Protein AF-A0A644Z0F0-F1 (afdb_monomer_lite)

Sequence (189 aa):
MEFGTVITDDMLATSQIGSYSLPDDVIKDKSEIVGLVAGDTVYAGEYLWRSRFISEDAYAENEKRTGYGLSDGTYLLTIGLPSESSGIAGILRAGDAVDVYGYTDDSGSTVVSKVLTGVTVYEVLNKKLVSLDDLDAEKKTNPDTDPSDYDFAPAYVVFTVNEQQAKVLIGLEKDKSLHLTLRETEAQP

Secondary structure (DSSP, 8-state):
--TTPBP-GGG-------STT--TTB---GGGTTT-EESS---TTPPPBGGGEE-HHHHHHHHHHTTT-PPTTEEEEEEEPPGGGHHHHTT--TT-EEEEEEEEEETTEEEEEEEEEEEEEEEEEETTS-BHHHHHHHHHH-TTS-GGGS---EEEEEEEEEHHHHHHHHHHHHHT-EEEEEE--PPP-

InterPro domains:
  IPR031571 Flp pilus assembly protein RcpC/CpaB domain [PF16976] (83-183)

pLDDT: mean 83.09, std 11.84, range [30.27, 94.19]

Structure (mmCIF, N/CA/C/O backbone):
data_AF-A0A644Z0F0-F1
#
_entry.id   AF-A0A644Z0F0-F1
#
loop_
_atom_site.group_PDB
_atom_site.id
_atom_site.type_symbol
_atom_site.label_atom_id
_atom_site.label_alt_id
_atom_site.label_comp_id
_atom_site.label_asym_id
_atom_site.label_entity_id
_atom_site.label_seq_id
_atom_site.pdbx_PDB_ins_code
_atom_site.Cartn_x
_atom_site.Cartn_y
_atom_site.Cartn_z
_atom_site.occupancy
_atom_site.B_iso_or_equiv
_atom_site.auth_seq_id
_atom_site.auth_comp_id
_atom_site.auth_asym_id
_atom_site.auth_atom_id
_atom_site.pdbx_PDB_model_num
ATOM 1 N N . MET A 1 1 ? -11.123 -7.388 24.495 1.00 84.88 1 MET A N 1
ATOM 2 C CA . MET A 1 1 ? -11.988 -7.043 23.349 1.00 84.88 1 MET A CA 1
ATOM 3 C C . MET A 1 1 ? -11.101 -6.337 22.349 1.00 84.88 1 MET A C 1
ATOM 5 O O . MET A 1 1 ? -10.453 -5.376 22.741 1.00 84.88 1 MET A O 1
ATOM 9 N N . GLU A 1 2 ? -10.984 -6.844 21.130 1.00 83.31 2 GLU A N 1
ATOM 10 C CA . GLU A 1 2 ? -10.155 -6.210 20.096 1.00 83.31 2 GLU A CA 1
ATOM 11 C C . GLU A 1 2 ? -10.946 -5.118 19.369 1.00 83.31 2 GLU A C 1
ATOM 13 O O . GLU A 1 2 ? -12.181 -5.104 19.421 1.00 83.31 2 GLU A O 1
ATOM 18 N N . PHE A 1 3 ? -10.244 -4.207 18.694 1.00 81.56 3 PHE A N 1
ATOM 19 C CA . PHE A 1 3 ? -10.873 -3.239 17.795 1.00 81.56 3 PHE A CA 1
ATOM 20 C C . PHE A 1 3 ? -11.834 -3.939 16.816 1.00 81.56 3 PHE A C 1
ATOM 22 O O . PHE A 1 3 ? -11.509 -4.990 16.270 1.00 81.56 3 PHE A O 1
ATOM 29 N N . GLY A 1 4 ? -13.022 -3.371 16.607 1.00 79.94 4 GLY A N 1
ATOM 30 C CA . GLY A 1 4 ? -14.050 -3.934 15.727 1.00 79.94 4 GLY A CA 1
ATOM 31 C C . GLY A 1 4 ? -14.907 -5.046 16.336 1.00 79.94 4 GLY A C 1
ATOM 32 O O . GLY A 1 4 ? -15.840 -5.523 15.698 1.00 79.94 4 GLY A O 1
ATOM 33 N N . THR A 1 5 ? -14.650 -5.448 17.584 1.00 89.06 5 THR A N 1
ATOM 34 C CA . THR A 1 5 ? -15.470 -6.464 18.260 1.00 89.06 5 THR A CA 1
ATOM 35 C C . THR A 1 5 ? -16.851 -5.903 18.613 1.00 89.06 5 THR A C 1
ATOM 37 O O . THR A 1 5 ? -16.943 -4.879 19.292 1.00 89.06 5 THR A O 1
ATOM 40 N N . VAL A 1 6 ? -17.920 -6.606 18.221 1.00 92.62 6 VAL A N 1
ATOM 41 C CA . VAL A 1 6 ? -19.286 -6.353 18.712 1.00 92.62 6 VAL A CA 1
ATOM 42 C C . VAL A 1 6 ? -19.391 -6.814 20.164 1.00 92.62 6 VAL A C 1
ATOM 44 O O . VAL A 1 6 ? -19.079 -7.959 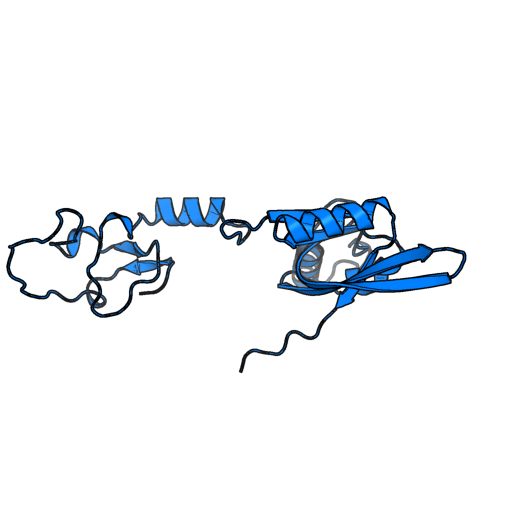20.491 1.00 92.62 6 VAL A O 1
ATOM 47 N N . ILE A 1 7 ? -19.836 -5.919 21.038 1.00 93.12 7 ILE A N 1
ATOM 48 C CA . ILE A 1 7 ? -19.874 -6.146 22.481 1.00 93.12 7 ILE A CA 1
ATOM 49 C C . ILE A 1 7 ? -21.121 -6.940 22.844 1.00 93.12 7 ILE A C 1
ATOM 51 O O . ILE A 1 7 ? -22.252 -6.498 22.627 1.00 93.12 7 ILE A O 1
ATOM 55 N N . THR A 1 8 ? -20.910 -8.089 23.476 1.00 92.94 8 THR A N 1
ATOM 56 C CA . THR A 1 8 ? -21.971 -8.925 24.038 1.00 92.94 8 THR A CA 1
ATOM 57 C C . THR A 1 8 ? -21.933 -8.893 25.567 1.00 92.94 8 THR A C 1
ATOM 59 O O . THR A 1 8 ? -20.911 -8.577 26.179 1.00 92.94 8 THR A O 1
ATOM 62 N N . ASP A 1 9 ? -23.062 -9.188 26.219 1.00 92.00 9 ASP A N 1
ATOM 63 C CA . ASP A 1 9 ? -23.180 -9.081 27.684 1.00 92.00 9 ASP A CA 1
ATOM 64 C C . ASP A 1 9 ? -22.195 -9.990 28.446 1.00 92.00 9 ASP A C 1
ATOM 66 O O . ASP A 1 9 ? -21.707 -9.621 29.522 1.00 92.00 9 ASP A O 1
ATOM 70 N N . ASP A 1 10 ? -21.860 -11.145 27.865 1.00 91.50 10 ASP A N 1
ATOM 71 C CA . ASP A 1 10 ? -20.926 -12.131 28.413 1.00 91.50 10 ASP A CA 1
ATOM 72 C C . ASP A 1 10 ? -19.461 -11.669 28.395 1.00 91.50 10 ASP A C 1
ATOM 74 O O . ASP A 1 10 ? -18.661 -12.153 29.196 1.00 91.50 10 ASP A O 1
ATOM 78 N N . MET A 1 11 ? -19.114 -10.682 27.560 1.00 89.81 11 MET A N 1
ATOM 79 C CA . MET A 1 11 ? -17.781 -10.065 27.551 1.00 89.81 11 MET A CA 1
ATOM 80 C C . MET A 1 11 ? -17.571 -9.085 28.713 1.00 89.81 11 MET A C 1
ATOM 82 O O . MET A 1 11 ? -16.441 -8.666 28.979 1.00 89.81 11 MET A O 1
ATOM 86 N N . LEU A 1 12 ? -18.646 -8.686 29.399 1.00 91.12 12 LEU A N 1
ATOM 87 C CA . LEU A 1 12 ? -18.632 -7.613 30.387 1.00 91.12 12 LEU A CA 1
ATOM 88 C C . LEU A 1 12 ? -18.676 -8.160 31.817 1.00 91.12 12 LEU A C 1
ATOM 90 O O . LEU A 1 12 ? -19.475 -9.035 32.155 1.00 91.12 12 LEU A O 1
ATOM 94 N N . ALA A 1 13 ? -17.898 -7.553 32.711 1.00 87.81 13 ALA A N 1
ATOM 95 C CA . ALA A 1 13 ? -17.928 -7.842 34.142 1.00 87.81 13 ALA A CA 1
ATOM 96 C C . ALA A 1 13 ? -18.237 -6.572 34.942 1.00 87.81 13 ALA A C 1
ATOM 98 O O . ALA A 1 13 ? -17.703 -5.502 34.662 1.00 87.81 13 ALA A O 1
ATOM 99 N N . THR A 1 14 ? -19.092 -6.688 35.959 1.00 86.94 14 THR A N 1
ATOM 100 C CA . THR A 1 14 ? -19.360 -5.599 36.907 1.00 86.94 14 THR A CA 1
ATOM 101 C C . THR A 1 14 ? -18.446 -5.727 38.116 1.00 86.94 14 THR A C 1
ATOM 103 O O . THR A 1 14 ? -18.377 -6.794 38.725 1.00 86.94 14 THR A O 1
ATOM 106 N N . SER A 1 15 ? -17.803 -4.630 38.507 1.00 83.75 15 SER A N 1
ATOM 107 C CA . SER A 1 15 ? -17.033 -4.546 39.748 1.00 83.75 15 SER A CA 1
ATOM 108 C C . SER A 1 15 ? -17.627 -3.474 40.654 1.00 83.75 15 SER A C 1
ATOM 110 O O . SER A 1 15 ? -17.957 -2.380 40.194 1.00 83.75 15 SER A O 1
ATOM 112 N N . GLN A 1 16 ? -17.784 -3.784 41.942 1.00 80.69 16 GLN A N 1
ATOM 113 C CA . GLN A 1 16 ? -18.279 -2.823 42.921 1.00 80.69 16 GLN A CA 1
ATOM 114 C C . GLN A 1 16 ? -17.110 -1.995 43.453 1.00 80.69 16 GLN A C 1
ATOM 116 O O . GLN A 1 16 ? -16.249 -2.487 44.179 1.00 80.69 16 GLN A O 1
ATOM 121 N N . ILE A 1 17 ? -17.099 -0.721 43.086 1.00 77.75 17 ILE A N 1
ATOM 122 C CA . ILE A 1 17 ? -16.057 0.245 43.430 1.00 77.75 17 ILE A CA 1
ATOM 123 C C . ILE A 1 17 ? -16.689 1.436 44.152 1.00 77.75 17 ILE A C 1
ATOM 125 O O . ILE A 1 17 ? -17.850 1.777 43.920 1.00 77.75 17 ILE A O 1
ATOM 129 N N . GLY A 1 18 ? -15.949 2.053 45.074 1.00 71.06 18 GLY A N 1
ATOM 130 C CA . GLY A 1 18 ? -16.425 3.243 45.779 1.00 71.06 18 GLY A CA 1
ATOM 131 C C . GLY A 1 18 ? -16.663 4.390 44.797 1.00 71.06 18 GLY A C 1
ATOM 132 O O . GLY A 1 18 ? -15.829 4.647 43.938 1.00 71.06 18 GLY A O 1
ATOM 133 N N . SER A 1 19 ? -17.782 5.103 44.930 1.00 64.31 19 SER A N 1
ATOM 134 C CA . SER A 1 19 ? -18.186 6.166 43.993 1.00 64.31 19 SER A CA 1
ATOM 135 C C . SER A 1 19 ? -17.305 7.421 44.035 1.00 64.31 19 SER A C 1
ATOM 137 O O . SER A 1 19 ? -17.495 8.334 43.235 1.00 64.31 19 SER A O 1
ATOM 139 N N . TYR A 1 20 ? -16.371 7.504 44.985 1.00 63.28 20 TYR A N 1
ATOM 140 C CA . TYR A 1 20 ? -15.472 8.642 45.121 1.00 63.28 20 TYR A CA 1
ATOM 141 C C . TYR A 1 20 ? -14.444 8.611 43.978 1.00 63.28 20 TYR A C 1
ATOM 143 O O . TYR A 1 20 ? -13.642 7.686 43.893 1.00 63.28 20 TYR A O 1
ATOM 151 N N . SER A 1 21 ? -14.477 9.635 43.118 1.00 68.12 21 SER A N 1
ATOM 152 C CA . SER A 1 21 ? -13.529 9.882 42.014 1.00 68.12 21 SER A CA 1
ATOM 153 C C . SER A 1 21 ? -13.721 9.099 40.706 1.00 68.12 21 SER A C 1
ATOM 155 O O . SER A 1 21 ? -12.806 9.108 39.885 1.00 68.12 21 SER A O 1
ATOM 157 N N . LEU A 1 22 ? -14.873 8.467 40.452 1.00 74.19 22 LEU A N 1
ATOM 158 C CA . LEU A 1 22 ? -15.143 7.919 39.115 1.00 74.19 22 LEU A CA 1
ATOM 159 C C . LEU A 1 22 ? -15.542 9.023 38.136 1.00 74.19 22 LEU A C 1
ATOM 161 O O . LEU A 1 22 ? -16.540 9.702 38.387 1.00 74.19 22 LEU A O 1
ATOM 165 N N . PRO A 1 23 ? -14.816 9.190 37.016 1.00 81.81 23 PRO A N 1
ATOM 166 C CA . PRO A 1 23 ? -15.236 10.102 35.966 1.00 81.81 23 PRO A CA 1
ATOM 167 C C . PRO A 1 23 ? -16.602 9.704 35.420 1.00 81.81 23 PRO A C 1
ATOM 169 O O . PRO A 1 23 ? -16.916 8.517 35.294 1.00 81.81 23 PRO A O 1
ATOM 172 N N . ASP A 1 24 ? -17.400 10.702 35.050 1.00 83.00 24 ASP A N 1
ATOM 173 C CA . ASP A 1 24 ? -18.733 10.446 34.517 1.00 83.00 24 ASP A CA 1
ATOM 174 C C . ASP A 1 24 ? -18.701 9.644 33.226 1.00 83.00 24 ASP A C 1
ATOM 176 O O . ASP A 1 24 ? -19.638 8.889 33.003 1.00 83.00 24 ASP A O 1
ATOM 180 N N . ASP A 1 25 ? -17.618 9.732 32.444 1.00 87.12 25 ASP A N 1
ATOM 181 C CA . ASP A 1 25 ? -17.453 9.056 31.152 1.00 87.12 25 ASP A CA 1
ATOM 182 C C . ASP A 1 25 ? -17.264 7.524 31.247 1.00 87.12 25 ASP A C 1
ATOM 184 O O . ASP A 1 25 ? -17.297 6.821 30.236 1.00 87.12 25 ASP A O 1
ATOM 188 N N . VAL A 1 26 ? -17.121 6.986 32.463 1.00 89.69 26 VAL A N 1
ATOM 189 C CA . VAL A 1 26 ? -17.062 5.538 32.698 1.00 89.69 26 VAL A CA 1
ATOM 190 C C . VAL A 1 26 ? -18.463 4.926 32.606 1.00 89.69 26 VAL A C 1
ATOM 192 O O . VAL A 1 26 ? -19.440 5.476 33.129 1.00 89.69 26 VAL A O 1
ATOM 195 N N . ILE A 1 27 ? -18.556 3.768 31.955 1.00 90.44 27 ILE A N 1
ATOM 196 C CA . ILE A 1 27 ? -19.773 2.959 31.852 1.00 90.44 27 ILE A CA 1
ATOM 197 C C . ILE A 1 27 ? -20.169 2.434 33.229 1.00 90.44 27 ILE A C 1
ATOM 199 O O . ILE A 1 27 ? -19.360 1.826 33.933 1.00 90.44 27 ILE A O 1
ATOM 203 N N . LYS A 1 28 ? -21.429 2.667 33.605 1.00 89.81 28 LY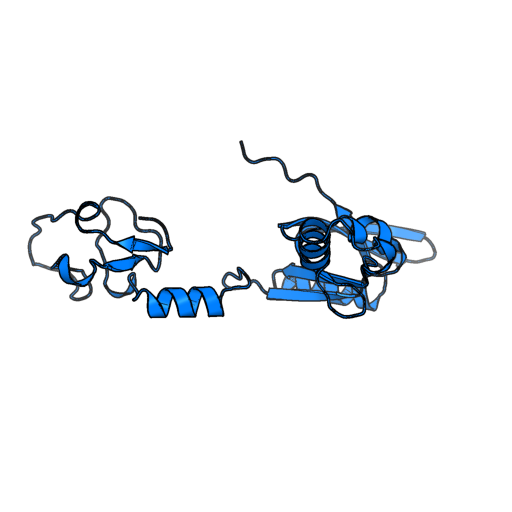S A N 1
ATOM 204 C CA . LYS A 1 28 ? -21.993 2.233 34.894 1.00 89.81 28 LYS A CA 1
ATOM 205 C C . LYS A 1 28 ? -23.070 1.169 34.694 1.00 89.81 28 LYS A C 1
ATOM 207 O O . LYS A 1 28 ? -23.286 0.363 35.596 1.00 89.81 28 LYS A O 1
ATOM 212 N N . ASP A 1 29 ? -23.694 1.138 33.519 1.00 88.88 29 ASP A N 1
ATOM 213 C CA . ASP A 1 29 ? -24.671 0.134 33.123 1.00 88.88 29 ASP A CA 1
ATOM 214 C C . ASP A 1 29 ? -24.208 -0.568 31.837 1.00 88.88 29 ASP A C 1
ATOM 216 O O . ASP A 1 29 ? -23.904 0.067 30.829 1.00 88.88 29 ASP A O 1
ATOM 220 N N . LYS A 1 30 ? -24.148 -1.904 31.870 1.00 89.25 30 LYS A N 1
ATOM 221 C CA . LYS A 1 30 ? -23.735 -2.716 30.718 1.00 89.25 30 LYS A CA 1
ATOM 222 C C . LYS A 1 30 ? -24.605 -2.463 29.486 1.00 89.25 30 LYS A C 1
ATOM 224 O O . LYS A 1 30 ? -24.097 -2.491 28.368 1.00 89.25 30 LYS A O 1
ATOM 229 N N . SER A 1 31 ? -25.897 -2.207 29.686 1.00 90.81 31 SER A N 1
ATOM 230 C CA . SER A 1 31 ? -26.849 -1.990 28.593 1.00 90.81 31 SER A CA 1
ATOM 231 C C . SER A 1 31 ? -26.523 -0.762 27.739 1.00 90.81 31 SER A C 1
ATOM 233 O O . SER A 1 31 ? -26.976 -0.693 26.602 1.00 90.81 31 SER A O 1
ATOM 235 N N . GLU A 1 32 ? -25.690 0.164 28.237 1.00 90.31 32 GLU A N 1
ATOM 236 C CA . GLU A 1 32 ? -25.207 1.323 27.476 1.00 90.31 32 GLU A CA 1
ATOM 237 C C . GLU A 1 32 ? -24.344 0.925 26.267 1.00 90.31 32 GLU A C 1
ATOM 239 O O . GLU A 1 32 ? -24.255 1.694 25.312 1.00 90.31 32 GLU A O 1
ATOM 244 N N . ILE A 1 33 ? -23.681 -0.239 26.317 1.00 92.88 33 ILE A N 1
ATOM 245 C CA . ILE A 1 33 ? -22.665 -0.639 25.328 1.00 92.88 33 ILE A CA 1
ATOM 246 C C . ILE A 1 33 ? -22.904 -2.006 24.690 1.00 92.88 33 ILE A C 1
ATOM 248 O O . ILE A 1 33 ? -22.231 -2.337 23.718 1.00 92.88 33 ILE A O 1
ATOM 252 N N . VAL A 1 34 ? -23.844 -2.808 25.196 1.00 93.69 34 VAL A N 1
ATOM 253 C CA . VAL A 1 34 ? -24.208 -4.080 24.552 1.00 93.69 34 VAL A CA 1
ATOM 254 C C . VAL A 1 34 ? -24.779 -3.797 23.159 1.00 93.69 34 VAL A C 1
ATOM 256 O O . VAL A 1 34 ? -25.718 -3.018 23.012 1.00 93.69 34 VAL A O 1
ATOM 259 N N . GLY A 1 35 ? -24.207 -4.438 22.138 1.00 91.31 35 GLY A N 1
ATOM 260 C CA . GLY A 1 35 ? -24.533 -4.206 20.728 1.00 91.31 35 GLY A CA 1
ATOM 261 C C . GLY A 1 35 ? -23.766 -3.052 20.069 1.00 91.31 35 GLY A C 1
ATOM 262 O O . GLY A 1 35 ? -23.900 -2.862 18.865 1.00 91.31 35 GLY A O 1
ATOM 263 N N . LEU A 1 36 ? -22.949 -2.297 20.814 1.00 94.06 36 LEU A N 1
ATOM 264 C CA . LEU A 1 36 ? -21.974 -1.374 20.225 1.00 94.06 36 LEU A CA 1
ATOM 265 C C . LEU A 1 36 ? -20.707 -2.121 19.793 1.00 94.06 36 LEU A C 1
ATOM 267 O O . LEU A 1 36 ? -20.477 -3.274 20.162 1.00 94.06 36 LEU A O 1
ATOM 271 N N . VAL A 1 37 ? -19.867 -1.434 19.027 1.00 90.62 37 VAL A N 1
ATOM 272 C CA . VAL A 1 37 ? -18.586 -1.934 18.534 1.00 90.62 37 VAL A CA 1
ATOM 273 C C . VAL A 1 37 ? -17.438 -1.263 19.281 1.00 90.62 37 VAL A C 1
ATOM 275 O O . VAL A 1 37 ? -17.456 -0.054 19.532 1.00 90.62 37 VAL A O 1
ATOM 278 N N . ALA A 1 38 ? -16.421 -2.046 19.631 1.00 89.75 38 ALA A N 1
ATOM 279 C CA . ALA A 1 38 ? -15.178 -1.543 20.195 1.00 89.75 38 ALA A CA 1
ATOM 280 C C . ALA A 1 38 ? -14.426 -0.684 19.163 1.00 89.75 38 ALA A C 1
ATOM 282 O O . ALA A 1 38 ? -13.912 -1.193 18.169 1.00 89.75 38 ALA A O 1
ATOM 283 N N . GLY A 1 39 ? -14.342 0.623 19.412 1.00 82.75 39 GLY A N 1
ATOM 284 C CA . GLY A 1 39 ? -13.575 1.569 18.597 1.00 82.75 39 GLY A CA 1
ATOM 285 C C . GLY A 1 39 ? -12.071 1.552 18.885 1.00 82.75 39 GLY A C 1
ATOM 286 O O . GLY A 1 39 ? -11.324 2.270 18.231 1.00 82.75 39 GLY A O 1
ATOM 287 N N . ASP A 1 40 ? -11.625 0.748 19.853 1.00 80.06 40 ASP A N 1
ATOM 288 C CA . ASP A 1 40 ? -10.224 0.515 20.213 1.00 80.06 40 ASP A CA 1
ATOM 289 C C . ASP A 1 40 ? -10.092 -0.830 20.958 1.00 80.06 40 ASP A C 1
ATOM 291 O O . ASP A 1 40 ? -11.084 -1.380 21.444 1.00 80.06 40 ASP A O 1
ATOM 295 N N . THR A 1 41 ? -8.877 -1.365 21.079 1.00 83.81 41 THR A N 1
ATOM 296 C CA . THR A 1 41 ? -8.611 -2.603 21.826 1.00 83.81 41 THR A CA 1
ATOM 297 C C . THR A 1 41 ? -8.679 -2.354 23.333 1.00 83.81 41 THR A C 1
ATOM 299 O O . THR A 1 41 ? -7.907 -1.578 23.891 1.00 83.81 41 THR A O 1
ATOM 302 N N . VAL A 1 42 ? -9.590 -3.049 24.013 1.00 85.69 42 VAL A N 1
ATOM 303 C CA . VAL A 1 42 ? -9.826 -2.962 25.460 1.00 85.69 42 VAL A CA 1
ATOM 304 C C . VAL A 1 42 ? -9.304 -4.219 26.151 1.00 85.69 42 VAL A C 1
ATOM 306 O O . VAL A 1 42 ? -9.731 -5.342 25.841 1.00 85.69 42 VAL A O 1
ATOM 309 N N . TYR A 1 43 ? -8.420 -4.034 27.128 1.00 86.75 43 TYR A N 1
ATOM 310 C CA . TYR A 1 43 ? -7.823 -5.129 27.890 1.00 86.75 43 TYR A CA 1
ATOM 311 C C . TYR A 1 43 ? -8.664 -5.504 29.115 1.00 86.75 43 TYR A C 1
ATOM 313 O O . TYR A 1 43 ? -9.409 -4.699 29.675 1.00 86.75 43 TYR A O 1
ATOM 321 N N . ALA A 1 44 ? -8.550 -6.760 29.547 1.00 85.88 44 ALA A N 1
ATOM 322 C CA . ALA A 1 44 ? -9.254 -7.236 30.731 1.00 85.88 44 ALA A CA 1
ATOM 323 C C . ALA A 1 44 ? -8.817 -6.452 31.982 1.00 85.88 44 ALA A C 1
ATOM 325 O O . ALA A 1 44 ? -7.626 -6.303 32.248 1.00 85.88 44 ALA A O 1
ATOM 326 N N . GLY A 1 45 ? -9.791 -5.980 32.762 1.00 84.44 45 GLY A N 1
ATOM 327 C CA . GLY A 1 45 ? -9.553 -5.186 33.971 1.00 84.44 45 GLY A CA 1
ATOM 328 C C . GLY A 1 45 ? -9.492 -3.671 33.748 1.00 84.44 45 GLY A C 1
ATOM 329 O O . GLY A 1 45 ? -9.419 -2.933 34.729 1.00 84.44 45 GLY A O 1
ATOM 330 N N . GLU A 1 46 ? -9.561 -3.191 32.503 1.00 86.75 46 GLU A N 1
ATOM 331 C CA . GLU A 1 46 ? -9.693 -1.760 32.219 1.00 86.75 46 GLU A CA 1
ATOM 332 C C . GLU A 1 46 ? -11.096 -1.232 32.543 1.00 86.75 46 GLU A C 1
ATOM 334 O O . GLU A 1 46 ? -12.101 -1.937 32.419 1.00 86.75 46 GLU A O 1
ATOM 339 N N . TYR A 1 47 ? -11.171 0.052 32.902 1.00 89.00 47 TYR A N 1
ATOM 340 C CA . TYR A 1 47 ? -12.443 0.765 32.895 1.00 89.00 47 TYR A CA 1
ATOM 341 C C . TYR A 1 47 ? -12.944 0.925 31.462 1.00 89.00 47 TYR A C 1
ATOM 343 O O . TYR A 1 47 ? -12.183 1.230 30.542 1.00 89.00 47 TYR A O 1
ATOM 351 N N . LEU A 1 48 ? -14.248 0.744 31.293 1.00 90.31 48 LEU A N 1
ATOM 352 C CA . LEU A 1 48 ? -14.923 0.939 30.021 1.00 90.31 48 LEU A CA 1
ATOM 353 C C . LEU A 1 48 ? -15.358 2.402 29.938 1.00 90.31 48 LEU A C 1
ATOM 355 O O . LEU A 1 48 ? -16.127 2.868 30.776 1.00 90.31 48 LEU A O 1
ATOM 359 N N . TRP A 1 49 ? -14.850 3.123 28.945 1.00 90.00 49 TRP A N 1
ATOM 360 C CA . TRP A 1 49 ? -15.128 4.544 28.723 1.00 90.00 49 TRP A CA 1
ATOM 361 C C . TRP A 1 49 ? -16.067 4.683 27.526 1.00 90.00 49 TRP A C 1
ATOM 363 O O . TRP A 1 49 ? -15.793 4.065 26.497 1.00 90.00 49 TRP A O 1
ATOM 373 N N . ARG A 1 50 ? -17.145 5.479 27.620 1.00 90.00 50 ARG A N 1
A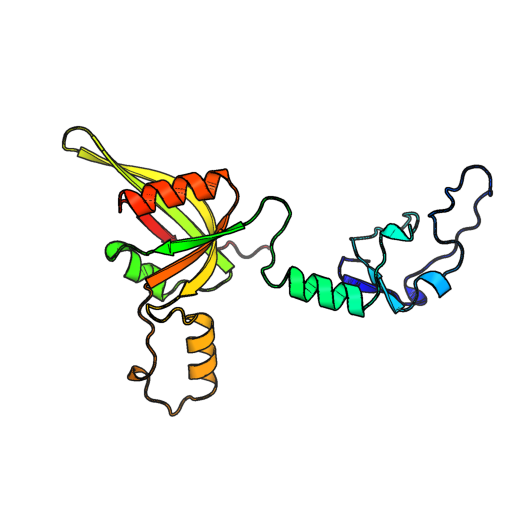TOM 374 C CA . ARG A 1 50 ? -18.139 5.620 26.524 1.00 90.00 50 ARG A CA 1
ATOM 375 C C . ARG A 1 50 ? -17.500 5.997 25.200 1.00 90.00 50 ARG A C 1
ATOM 377 O O . ARG A 1 50 ? -17.864 5.451 24.168 1.00 90.00 50 ARG A O 1
ATOM 384 N N . SER A 1 51 ? -16.519 6.889 25.252 1.00 88.06 51 SER A N 1
ATOM 385 C CA . SER A 1 51 ? -15.760 7.370 24.096 1.00 88.06 51 SER A CA 1
ATOM 386 C C . SER A 1 51 ? -15.028 6.276 23.302 1.00 88.06 51 SER A C 1
ATOM 388 O O . SER A 1 51 ? -14.647 6.523 22.162 1.00 88.06 51 SER A O 1
ATOM 390 N N . ARG A 1 52 ? -14.846 5.070 23.862 1.00 88.06 52 ARG A N 1
ATOM 391 C CA . ARG A 1 52 ? -14.176 3.934 23.199 1.00 88.06 52 ARG A CA 1
ATOM 392 C C . ARG A 1 52 ? -15.132 3.022 22.429 1.00 88.06 52 ARG A C 1
ATOM 394 O O . ARG A 1 52 ? -14.678 2.050 21.828 1.00 88.06 52 ARG A O 1
ATOM 401 N N . PHE A 1 53 ? -16.433 3.301 22.447 1.00 91.44 53 PHE A N 1
ATOM 402 C CA . PHE A 1 53 ? -17.450 2.466 21.813 1.00 91.44 53 PHE A CA 1
ATOM 403 C C . PHE A 1 53 ? -18.262 3.283 20.821 1.00 91.44 53 PHE A C 1
ATOM 405 O O . PHE A 1 53 ? -18.644 4.421 21.092 1.00 91.44 53 PHE A O 1
ATOM 412 N N . ILE A 1 54 ? -18.522 2.695 19.662 1.00 90.88 54 ILE A N 1
ATOM 413 C CA . ILE A 1 54 ? -19.238 3.342 18.564 1.00 90.88 54 ILE A CA 1
ATOM 414 C C . ILE A 1 54 ? -20.383 2.449 18.092 1.00 90.88 54 ILE A C 1
ATOM 416 O O . ILE A 1 54 ? -20.383 1.246 18.344 1.00 90.88 54 ILE A O 1
ATOM 420 N N . SER A 1 55 ? -21.388 3.023 17.433 1.00 91.81 55 SER A N 1
ATOM 421 C CA . SER A 1 55 ? -22.461 2.219 16.840 1.00 91.81 55 SER A CA 1
ATOM 422 C C . SER A 1 55 ? -21.936 1.367 15.687 1.00 91.81 55 SER A C 1
ATOM 424 O O . SER A 1 55 ? -20.941 1.715 15.055 1.00 91.81 55 SER A O 1
ATOM 426 N N . GLU A 1 56 ? -22.634 0.276 15.381 1.00 84.75 56 GLU A N 1
ATOM 427 C CA . GLU A 1 56 ? -22.317 -0.579 14.233 1.00 84.75 56 GLU A CA 1
ATOM 428 C C . GLU A 1 56 ? -22.365 0.203 12.910 1.00 84.75 56 GLU A C 1
ATOM 430 O O . GLU A 1 56 ? -21.461 0.071 12.094 1.00 84.75 56 GLU A O 1
ATOM 435 N N . ASP A 1 57 ? -23.331 1.113 12.742 1.00 84.00 57 ASP A N 1
ATOM 436 C CA . ASP A 1 57 ? -23.390 2.011 11.580 1.00 84.00 57 ASP A CA 1
ATOM 437 C C . ASP A 1 57 ? -22.168 2.939 11.499 1.00 84.00 57 ASP A C 1
ATOM 439 O O . ASP A 1 57 ? -21.597 3.114 10.425 1.00 84.00 57 ASP A O 1
ATOM 443 N N . ALA A 1 58 ? -21.733 3.515 12.628 1.00 80.94 58 ALA A N 1
ATOM 444 C CA . ALA A 1 58 ? -20.556 4.383 12.677 1.00 80.94 58 ALA A CA 1
ATOM 445 C C . ALA A 1 58 ? -19.251 3.594 12.512 1.00 80.94 58 ALA A C 1
ATOM 447 O O . ALA A 1 58 ? -18.273 4.130 11.989 1.00 80.94 58 ALA A O 1
ATOM 448 N N . TYR A 1 59 ? -19.220 2.332 12.944 1.00 79.69 59 TYR A N 1
ATOM 449 C CA . TYR A 1 59 ? -18.124 1.413 12.665 1.00 79.69 59 TYR A CA 1
ATOM 450 C C . TYR A 1 59 ? -18.088 1.072 11.180 1.00 79.69 59 TYR A C 1
ATOM 452 O O . TYR A 1 59 ? -17.052 1.265 10.568 1.00 79.69 59 TYR A O 1
ATOM 460 N N . ALA A 1 60 ? -19.212 0.699 10.567 1.00 74.12 60 ALA A N 1
ATOM 461 C CA . ALA A 1 60 ? -19.300 0.424 9.137 1.00 74.12 60 ALA A CA 1
ATOM 462 C C . ALA A 1 60 ? -18.978 1.663 8.286 1.00 74.12 60 ALA A C 1
ATOM 464 O O . ALA A 1 60 ? -18.359 1.545 7.232 1.00 74.12 60 ALA A O 1
ATOM 465 N N . GLU A 1 61 ? -19.376 2.864 8.714 1.00 66.62 61 GLU A N 1
ATOM 466 C CA . GLU A 1 61 ? -18.998 4.116 8.055 1.00 66.62 61 GLU A CA 1
ATOM 467 C C . GLU A 1 61 ? -17.506 4.421 8.241 1.00 66.62 61 GLU A C 1
ATOM 469 O O . GLU A 1 61 ? -16.857 4.828 7.280 1.00 66.62 61 GLU A O 1
ATOM 474 N N . ASN A 1 62 ? -16.932 4.180 9.428 1.00 63.22 62 ASN A N 1
ATOM 475 C CA . ASN A 1 62 ? -15.489 4.305 9.636 1.00 63.22 62 ASN A CA 1
ATOM 476 C C . ASN A 1 62 ? -14.716 3.271 8.829 1.00 63.22 62 ASN A C 1
ATOM 478 O O . ASN A 1 62 ? -13.824 3.685 8.116 1.00 63.22 62 ASN A O 1
ATOM 482 N N . GLU A 1 63 ? -15.086 1.996 8.850 1.00 60.56 63 GLU A N 1
ATOM 483 C CA . GLU A 1 63 ? -14.480 0.924 8.059 1.00 60.56 63 GLU A CA 1
ATOM 484 C C . GLU A 1 63 ? -14.541 1.248 6.560 1.00 60.56 63 GLU A C 1
ATOM 486 O O . GLU A 1 63 ? -13.563 1.061 5.847 1.00 60.56 63 GLU A O 1
ATOM 491 N N . LYS A 1 64 ? -15.640 1.854 6.086 1.00 53.94 64 LYS A N 1
ATOM 492 C CA . LYS A 1 64 ? -15.754 2.377 4.712 1.00 53.94 64 LYS A CA 1
ATOM 493 C C . LYS A 1 64 ? -14.876 3.606 4.466 1.00 53.94 64 LYS A C 1
ATOM 495 O O . LYS A 1 64 ? -14.291 3.733 3.394 1.00 53.94 64 LYS A O 1
ATOM 500 N N . ARG A 1 65 ? -14.765 4.520 5.433 1.00 50.28 65 ARG A N 1
ATOM 501 C CA . ARG A 1 65 ? -13.923 5.729 5.355 1.00 50.28 65 ARG A CA 1
ATOM 502 C C . ARG A 1 65 ? -12.429 5.403 5.495 1.00 50.28 65 ARG A C 1
ATOM 504 O O . ARG A 1 65 ? -11.596 6.134 4.969 1.00 50.28 65 ARG A O 1
ATOM 511 N N . THR A 1 66 ? -12.106 4.292 6.149 1.00 51.31 66 THR A N 1
ATOM 512 C CA . THR A 1 66 ? -10.779 3.701 6.342 1.00 51.31 66 THR A CA 1
ATOM 513 C C . THR A 1 66 ? -10.583 2.456 5.479 1.00 51.31 66 THR A C 1
ATOM 515 O O . THR A 1 66 ? -9.642 1.714 5.736 1.00 51.31 66 THR A O 1
ATOM 518 N N . GLY A 1 67 ? -11.412 2.216 4.450 1.00 56.66 67 GLY A N 1
ATOM 519 C CA . GLY A 1 67 ? -11.365 1.003 3.608 1.00 56.66 67 GLY A CA 1
ATOM 520 C C . GLY A 1 67 ? -10.039 0.810 2.860 1.00 56.66 67 GLY A C 1
ATOM 521 O O . GLY A 1 67 ? -9.788 -0.224 2.254 1.00 56.66 67 GLY A O 1
ATOM 522 N N . TYR A 1 68 ? -9.168 1.811 2.951 1.00 63.94 68 TYR A N 1
ATOM 523 C CA . TYR A 1 68 ? -7.798 1.821 2.467 1.00 63.94 68 TYR A CA 1
ATOM 524 C C . TYR A 1 68 ? -6.767 1.296 3.484 1.00 63.94 68 TYR A C 1
ATOM 526 O O . TYR A 1 68 ? -5.580 1.269 3.179 1.00 63.94 68 TYR A O 1
ATOM 534 N N . GLY A 1 69 ? -7.178 0.910 4.699 1.00 64.31 69 GLY A N 1
ATOM 535 C CA . GLY A 1 69 ? -6.279 0.382 5.733 1.00 64.31 69 GLY A CA 1
ATOM 536 C C . GLY A 1 69 ? -5.233 1.387 6.233 1.00 64.31 69 GLY A C 1
ATOM 537 O O . GLY A 1 69 ? -4.156 0.986 6.668 1.00 64.31 69 GLY A O 1
ATOM 538 N N . LEU A 1 70 ? -5.518 2.690 6.146 1.00 71.19 70 LEU A N 1
ATOM 539 C CA . LEU A 1 70 ? -4.586 3.748 6.539 1.00 71.19 70 LEU A CA 1
ATOM 540 C C . LEU A 1 70 ? -4.664 4.034 8.044 1.00 71.19 70 LEU A C 1
ATOM 542 O O . LEU A 1 70 ? -5.742 4.271 8.586 1.00 71.19 70 LEU A O 1
ATOM 546 N N . SER A 1 71 ? -3.505 4.066 8.697 1.00 70.44 71 SER A N 1
ATOM 547 C CA . SER A 1 71 ? -3.316 4.587 10.055 1.00 70.44 71 SER A CA 1
ATOM 548 C C . SER A 1 71 ? -2.834 6.044 10.031 1.00 70.44 71 SER A C 1
ATOM 550 O O . SER A 1 71 ? -2.371 6.541 8.998 1.00 70.44 71 SER A O 1
ATOM 552 N N . ASP A 1 72 ? -2.922 6.743 11.166 1.00 71.38 72 ASP A N 1
ATOM 553 C CA . ASP A 1 72 ? -2.457 8.130 11.285 1.00 71.38 72 ASP A CA 1
ATOM 554 C C . ASP A 1 72 ? -1.001 8.285 10.807 1.00 71.38 72 ASP A C 1
ATOM 556 O O . ASP A 1 72 ? -0.080 7.635 11.303 1.00 71.38 72 ASP A O 1
ATOM 560 N N . GLY A 1 73 ? -0.787 9.175 9.832 1.00 73.81 73 GLY A N 1
ATOM 561 C CA . GLY A 1 73 ? 0.531 9.439 9.244 1.00 73.81 73 GLY A CA 1
ATOM 562 C C . GLY A 1 73 ? 0.938 8.505 8.098 1.00 73.81 73 GLY A C 1
ATOM 563 O O . GLY A 1 73 ? 2.058 8.635 7.592 1.00 73.81 73 GLY A O 1
ATOM 564 N N . THR A 1 74 ? 0.045 7.611 7.666 1.00 82.19 74 THR A N 1
ATOM 565 C CA . THR A 1 74 ? 0.203 6.818 6.440 1.00 82.19 74 THR A CA 1
ATOM 566 C C . THR A 1 74 ? -0.675 7.350 5.311 1.00 82.19 74 THR A C 1
ATOM 568 O O . THR A 1 74 ? -1.746 7.913 5.529 1.00 82.19 74 THR A O 1
ATOM 571 N N . TYR A 1 75 ? -0.193 7.188 4.086 1.00 87.31 75 TYR A N 1
ATOM 572 C CA . TYR A 1 75 ? -0.792 7.701 2.864 1.00 87.31 75 TYR A CA 1
ATOM 573 C C . TYR A 1 75 ? -0.698 6.634 1.780 1.00 87.31 75 TYR A C 1
ATOM 575 O O . TYR A 1 75 ? 0.269 5.872 1.744 1.00 87.31 75 TYR A O 1
ATOM 583 N N . LEU A 1 76 ? -1.659 6.628 0.860 1.00 92.19 76 LEU A N 1
ATOM 584 C CA . LEU A 1 76 ? -1.505 5.921 -0.403 1.00 92.19 76 LEU A CA 1
ATOM 585 C C . LEU A 1 76 ? -0.796 6.827 -1.405 1.00 92.19 76 LEU A C 1
ATOM 587 O O . LEU A 1 76 ? -1.217 7.963 -1.633 1.00 92.19 76 LEU A O 1
ATOM 591 N N . LEU A 1 77 ? 0.278 6.323 -2.004 1.00 94.19 77 LEU A N 1
ATOM 592 C CA . LEU A 1 77 ? 1.017 7.011 -3.052 1.00 94.19 77 LEU A CA 1
ATOM 593 C C . LEU A 1 77 ? 1.061 6.146 -4.304 1.00 94.19 77 LEU A C 1
ATOM 595 O O . LEU A 1 77 ? 1.697 5.095 -4.315 1.00 94.19 77 LEU A O 1
ATOM 599 N N . THR A 1 78 ? 0.439 6.632 -5.370 1.00 94.06 78 THR A N 1
ATOM 600 C CA . THR A 1 78 ? 0.586 6.065 -6.709 1.00 94.06 78 THR A CA 1
ATOM 601 C C . THR A 1 78 ? 1.865 6.585 -7.352 1.00 94.06 78 THR A C 1
ATOM 603 O O . THR A 1 78 ? 2.049 7.798 -7.444 1.00 94.06 78 THR A O 1
ATOM 606 N N . ILE A 1 79 ? 2.710 5.678 -7.841 1.00 92.06 79 ILE A N 1
ATOM 607 C CA . ILE A 1 79 ? 3.854 6.011 -8.696 1.00 92.06 79 ILE A CA 1
ATOM 608 C C . ILE A 1 79 ? 3.756 5.280 -10.032 1.00 92.06 79 ILE A C 1
ATOM 610 O O . ILE A 1 79 ? 3.333 4.121 -10.101 1.00 92.06 79 ILE A O 1
ATOM 614 N N . GLY A 1 80 ? 4.165 5.953 -11.102 1.00 89.44 80 GLY A N 1
ATOM 615 C CA . GLY A 1 80 ? 4.385 5.340 -12.401 1.00 89.44 80 GLY A CA 1
ATOM 616 C C . GLY A 1 80 ? 5.593 4.411 -12.366 1.00 89.44 80 GLY A C 1
ATOM 617 O O . GLY A 1 80 ? 6.671 4.773 -11.893 1.00 89.44 80 GLY A O 1
ATOM 618 N N . LEU A 1 81 ? 5.424 3.203 -12.894 1.00 82.00 81 LEU A N 1
ATOM 619 C CA . LEU A 1 81 ? 6.521 2.256 -13.015 1.00 82.00 81 LEU A CA 1
ATOM 620 C C . LEU A 1 81 ? 7.403 2.603 -14.217 1.00 82.00 81 LEU A C 1
ATOM 622 O O . LEU A 1 81 ? 6.898 2.691 -15.342 1.00 82.00 81 LEU A O 1
ATOM 626 N N . PRO A 1 82 ? 8.726 2.725 -14.030 1.00 72.06 82 PRO A N 1
ATOM 627 C CA . PRO A 1 82 ? 9.645 2.689 -15.153 1.00 72.06 82 PRO A CA 1
ATOM 628 C C . PRO A 1 82 ? 9.611 1.299 -15.803 1.00 72.06 82 PRO A C 1
ATOM 630 O O . PRO A 1 82 ? 9.403 0.279 -15.138 1.00 72.06 82 PRO A O 1
ATOM 633 N N . SER A 1 83 ? 9.820 1.258 -17.118 1.00 67.12 83 SER A N 1
ATOM 634 C CA . SER A 1 83 ? 9.740 0.033 -17.923 1.00 67.12 83 SER A CA 1
ATOM 635 C C . SER A 1 83 ? 10.687 -1.075 -17.453 1.00 67.12 83 SER A C 1
ATOM 637 O O . SER A 1 83 ? 10.391 -2.256 -17.622 1.00 67.12 83 SER A O 1
ATOM 639 N N . GLU A 1 84 ? 11.818 -0.713 -16.845 1.00 68.25 84 GLU A N 1
ATOM 640 C CA . GLU A 1 84 ? 12.795 -1.662 -16.312 1.00 68.25 84 GLU A CA 1
ATOM 641 C C . GLU A 1 84 ? 12.277 -2.433 -15.087 1.00 68.25 84 GLU A C 1
ATOM 643 O O . GLU A 1 84 ? 12.744 -3.537 -14.810 1.00 68.25 84 GLU A O 1
ATOM 648 N N . SER A 1 85 ? 11.289 -1.884 -14.374 1.00 66.81 85 SER A N 1
ATOM 649 C CA . SER A 1 85 ? 10.690 -2.483 -13.172 1.00 66.81 85 SER A CA 1
ATOM 650 C C . SER A 1 85 ? 9.397 -3.254 -13.458 1.00 66.81 85 SER A C 1
ATOM 652 O O . SER A 1 85 ? 8.853 -3.905 -12.563 1.00 66.81 85 SER A O 1
ATOM 654 N N . SER A 1 86 ? 8.915 -3.244 -14.706 1.00 67.69 86 SER A N 1
ATOM 655 C CA . SER A 1 86 ? 7.658 -3.893 -15.104 1.00 67.69 86 SER A CA 1
ATOM 656 C C . SER A 1 86 ? 7.663 -5.414 -14.908 1.00 67.69 86 SER A C 1
ATOM 658 O O . SER A 1 86 ? 6.608 -5.998 -14.683 1.00 67.69 86 SER A O 1
ATOM 660 N N . GLY A 1 87 ? 8.836 -6.060 -14.959 1.00 74.88 87 GLY A N 1
ATOM 661 C CA . GLY A 1 87 ? 8.957 -7.509 -14.770 1.00 74.88 87 GLY A CA 1
ATOM 662 C C . GLY A 1 87 ? 8.535 -7.965 -13.370 1.00 74.88 87 GLY A C 1
ATOM 663 O O . GLY A 1 87 ? 7.696 -8.852 -13.244 1.00 74.88 87 GLY A O 1
ATOM 664 N N . ILE A 1 88 ? 9.068 -7.325 -12.322 1.00 79.06 88 ILE A N 1
ATOM 665 C CA . ILE A 1 88 ? 8.671 -7.611 -10.934 1.00 79.06 88 ILE A CA 1
ATOM 666 C C . ILE A 1 88 ? 7.262 -7.090 -10.662 1.00 79.06 88 ILE A C 1
ATOM 668 O O . ILE A 1 88 ? 6.473 -7.772 -10.023 1.00 79.06 88 ILE A O 1
ATOM 672 N N . ALA A 1 89 ? 6.895 -5.925 -11.192 1.00 78.12 89 ALA A N 1
ATOM 673 C CA . ALA A 1 89 ? 5.564 -5.384 -10.952 1.00 78.12 89 ALA A CA 1
ATOM 674 C C . ALA A 1 89 ? 4.420 -6.284 -11.456 1.00 78.12 89 ALA A C 1
ATOM 676 O O . ALA A 1 89 ? 3.334 -6.240 -10.895 1.00 78.12 89 ALA A O 1
ATOM 677 N N . GLY A 1 90 ? 4.650 -7.128 -12.468 1.00 82.38 90 GLY A N 1
ATOM 678 C CA . GLY A 1 90 ? 3.624 -8.048 -12.970 1.00 82.38 90 GLY A CA 1
ATOM 679 C C . GLY A 1 90 ? 3.258 -9.160 -11.980 1.00 82.38 90 GLY A C 1
ATOM 680 O O . GLY A 1 90 ? 2.156 -9.706 -12.047 1.00 82.38 90 GLY A O 1
ATOM 681 N N . ILE A 1 91 ? 4.160 -9.481 -11.047 1.00 86.50 91 ILE A N 1
ATOM 682 C CA . ILE A 1 91 ? 3.944 -10.503 -10.013 1.00 86.50 91 ILE A CA 1
ATOM 683 C C . ILE A 1 91 ? 3.538 -9.918 -8.657 1.00 86.50 91 ILE A C 1
ATOM 685 O O . ILE A 1 91 ? 3.057 -10.674 -7.824 1.00 86.50 91 ILE A O 1
ATOM 689 N N . LEU A 1 92 ? 3.714 -8.609 -8.440 1.00 89.12 92 LEU A N 1
ATOM 690 C CA . LEU A 1 92 ? 3.346 -7.953 -7.184 1.00 89.12 92 LEU A CA 1
ATOM 691 C C . LEU A 1 92 ? 1.829 -7.958 -6.977 1.00 89.12 92 LEU A C 1
ATOM 693 O O . LEU A 1 92 ? 1.075 -7.696 -7.919 1.00 89.12 92 LEU A O 1
ATOM 697 N N . ARG A 1 93 ? 1.394 -8.209 -5.746 1.00 89.12 93 ARG A N 1
ATOM 698 C CA . ARG A 1 93 ? -0.003 -8.151 -5.303 1.00 89.12 93 ARG A CA 1
ATOM 699 C C . ARG A 1 93 ? -0.144 -7.318 -4.040 1.00 89.12 93 ARG A C 1
ATOM 701 O O . ARG A 1 93 ? 0.842 -7.015 -3.360 1.00 89.12 93 ARG A O 1
ATOM 708 N N . ALA A 1 94 ? -1.376 -6.915 -3.749 1.00 86.94 94 ALA A N 1
ATOM 709 C CA . ALA A 1 94 ? -1.697 -6.215 -2.513 1.00 86.94 94 ALA A CA 1
ATOM 710 C C . ALA A 1 94 ? -1.132 -6.967 -1.289 1.00 86.94 94 ALA A C 1
ATOM 712 O O . ALA A 1 94 ? -1.341 -8.168 -1.124 1.00 86.94 94 ALA A O 1
ATOM 713 N N . GLY A 1 95 ? -0.406 -6.253 -0.427 1.00 84.00 95 GLY A N 1
ATOM 714 C CA . GLY A 1 95 ? 0.235 -6.801 0.772 1.00 84.00 95 GLY A CA 1
ATOM 715 C C . GLY A 1 95 ? 1.700 -7.213 0.605 1.00 84.00 95 GLY A C 1
ATOM 716 O O . GLY A 1 95 ? 2.381 -7.397 1.617 1.00 84.00 95 GLY A O 1
ATOM 717 N N . ASP A 1 96 ? 2.223 -7.295 -0.621 1.00 87.56 96 ASP A N 1
ATOM 718 C CA . ASP A 1 96 ? 3.646 -7.562 -0.840 1.00 87.56 96 ASP A CA 1
ATOM 719 C C . ASP A 1 96 ? 4.528 -6.440 -0.274 1.00 87.56 96 ASP A C 1
ATOM 721 O O . ASP A 1 96 ? 4.190 -5.255 -0.321 1.00 87.56 96 ASP A O 1
ATOM 725 N N . ALA A 1 97 ? 5.706 -6.805 0.232 1.00 89.12 97 ALA A N 1
ATOM 726 C CA . ALA A 1 97 ? 6.708 -5.854 0.697 1.00 89.12 97 ALA A CA 1
ATOM 727 C C . ALA A 1 97 ? 7.863 -5.760 -0.306 1.00 89.12 97 ALA A C 1
ATOM 729 O O . ALA A 1 97 ? 8.457 -6.769 -0.692 1.00 89.12 97 ALA A O 1
ATOM 730 N N . VAL A 1 98 ? 8.233 -4.539 -0.697 1.00 90.31 98 VAL A N 1
ATOM 731 C CA . VAL A 1 98 ? 9.333 -4.304 -1.640 1.00 90.31 98 VAL A CA 1
ATOM 732 C C . VAL A 1 98 ? 10.422 -3.425 -1.044 1.00 90.31 98 VAL A C 1
ATOM 734 O O . VAL A 1 98 ? 10.167 -2.497 -0.275 1.00 90.31 98 VAL A O 1
ATOM 737 N N . ASP A 1 99 ? 11.658 -3.687 -1.446 1.00 90.00 99 ASP A N 1
ATOM 738 C CA . ASP A 1 99 ? 12.744 -2.727 -1.282 1.00 90.00 99 ASP A CA 1
ATOM 739 C C . ASP A 1 99 ? 12.847 -1.865 -2.546 1.00 90.00 99 ASP A C 1
ATOM 741 O O . ASP A 1 99 ? 12.613 -2.337 -3.664 1.00 90.00 99 ASP A O 1
ATOM 745 N N . VAL A 1 100 ? 13.217 -0.598 -2.363 1.00 89.81 100 VAL A N 1
ATOM 746 C CA . VAL A 1 100 ? 13.344 0.380 -3.447 1.00 89.81 100 VAL A CA 1
ATOM 747 C C . VAL A 1 100 ? 14.803 0.773 -3.583 1.00 89.81 100 VAL A C 1
ATOM 749 O O . VAL A 1 100 ? 15.454 1.163 -2.608 1.00 89.81 100 VAL A O 1
ATOM 752 N N . TYR A 1 101 ? 15.306 0.700 -4.807 1.00 88.62 101 TYR A N 1
ATOM 753 C CA . TYR A 1 101 ? 16.652 1.112 -5.166 1.00 88.62 101 TYR A CA 1
ATOM 754 C C . TYR A 1 101 ? 16.586 2.337 -6.065 1.00 88.62 101 TYR A C 1
ATOM 756 O O . TYR A 1 101 ? 15.798 2.389 -7.008 1.00 88.62 101 TYR A O 1
ATOM 764 N N . GLY A 1 102 ? 17.429 3.308 -5.737 1.00 87.38 102 GLY A N 1
ATOM 765 C CA . GLY A 1 102 ? 17.743 4.449 -6.578 1.00 87.38 102 GLY A CA 1
ATOM 766 C C . GLY A 1 102 ? 19.127 4.271 -7.190 1.00 87.38 102 GLY A C 1
ATOM 767 O O . GLY A 1 102 ? 19.977 3.575 -6.623 1.00 87.38 102 GLY A O 1
ATOM 768 N N . TYR A 1 103 ? 19.391 4.942 -8.303 1.00 82.19 103 TYR A N 1
ATOM 769 C CA . TYR A 1 103 ? 20.760 5.150 -8.759 1.00 82.19 103 TYR A CA 1
ATOM 770 C C . TYR A 1 103 ? 21.021 6.618 -9.069 1.00 82.19 103 TYR A C 1
ATOM 772 O O . TYR A 1 103 ? 20.140 7.349 -9.520 1.00 82.19 103 TYR A O 1
ATOM 780 N N . THR A 1 104 ? 22.253 7.040 -8.819 1.00 72.94 104 THR A N 1
ATOM 781 C CA . THR A 1 104 ? 22.750 8.367 -9.182 1.00 72.94 104 THR A CA 1
ATOM 782 C C . THR A 1 104 ? 23.854 8.210 -10.212 1.00 72.94 104 THR A C 1
ATOM 784 O O . THR A 1 104 ? 24.731 7.355 -10.054 1.00 72.94 104 THR A O 1
ATOM 787 N N . ASP A 1 105 ? 23.815 9.035 -11.254 1.00 67.81 105 ASP A N 1
ATOM 788 C CA . ASP A 1 105 ? 24.945 9.203 -12.161 1.00 67.81 105 ASP A CA 1
ATOM 789 C C . ASP A 1 105 ? 25.820 10.328 -11.610 1.00 67.81 105 ASP A C 1
ATOM 791 O O . ASP A 1 105 ? 25.533 11.512 -11.797 1.00 67.81 105 ASP A O 1
ATOM 795 N N . ASP A 1 106 ? 26.841 9.945 -10.845 1.00 63.91 106 ASP A N 1
ATOM 796 C CA . ASP A 1 106 ? 27.906 10.864 -10.472 1.00 63.91 106 ASP A CA 1
ATOM 797 C C . ASP A 1 106 ? 29.133 10.522 -11.314 1.00 63.91 106 ASP A C 1
ATOM 799 O O . ASP A 1 106 ? 29.726 9.445 -11.203 1.00 63.91 106 ASP A O 1
ATOM 803 N N . SER A 1 107 ? 29.512 11.462 -12.179 1.00 61.91 107 SER A N 1
ATOM 804 C CA . SER A 1 107 ? 30.804 11.447 -12.860 1.00 61.91 107 SER A CA 1
ATOM 805 C C . SER A 1 107 ? 31.074 10.197 -13.724 1.00 61.91 107 SER A C 1
ATOM 807 O O . SER A 1 107 ? 32.222 9.768 -13.850 1.00 61.91 107 SER A O 1
ATOM 809 N N . GLY A 1 108 ? 30.039 9.625 -14.357 1.00 64.62 108 GLY A N 1
ATOM 810 C CA . GLY A 1 108 ? 30.170 8.512 -15.307 1.00 64.62 108 GLY A CA 1
ATOM 811 C C . GLY A 1 108 ? 30.226 7.119 -14.671 1.00 64.62 108 GLY A C 1
ATOM 812 O O . GLY A 1 108 ? 30.561 6.153 -15.359 1.00 64.62 108 GLY A O 1
ATOM 813 N N . SER A 1 109 ? 29.905 7.000 -13.378 1.00 69.38 109 SER A N 1
ATOM 814 C CA . SER A 1 109 ? 29.748 5.725 -12.675 1.00 69.38 109 SER A CA 1
ATOM 815 C C . SER A 1 109 ? 28.357 5.636 -12.054 1.00 69.38 109 SER A C 1
ATOM 817 O O . SER A 1 109 ? 27.992 6.443 -11.203 1.00 69.38 109 SER A O 1
ATOM 819 N N . THR A 1 110 ? 27.594 4.607 -12.422 1.00 76.88 110 THR A N 1
ATOM 820 C CA . THR A 1 110 ? 26.291 4.334 -11.810 1.00 76.88 110 THR A CA 1
ATOM 821 C C . THR A 1 110 ? 26.485 3.780 -10.401 1.00 76.88 110 THR A C 1
ATOM 823 O O . THR A 1 110 ? 26.980 2.665 -10.227 1.00 76.88 110 THR A O 1
ATOM 826 N N . VAL A 1 111 ? 26.079 4.543 -9.387 1.00 80.38 111 VAL A N 1
ATOM 827 C CA . VAL A 1 111 ? 26.044 4.071 -7.997 1.00 80.38 111 VAL A CA 1
ATOM 828 C C . VAL A 1 111 ? 24.612 3.688 -7.653 1.00 80.38 111 VAL A C 1
ATOM 830 O O . VAL A 1 111 ? 23.732 4.543 -7.621 1.00 80.38 111 VAL A O 1
ATOM 833 N N . VAL A 1 112 ? 24.382 2.400 -7.391 1.00 85.12 112 VAL A N 1
ATOM 834 C CA . VAL A 1 112 ? 23.080 1.872 -6.961 1.00 85.12 112 VAL A CA 1
ATOM 835 C C . VAL A 1 112 ? 23.022 1.867 -5.437 1.00 85.12 112 VAL A C 1
ATOM 837 O O . VAL A 1 112 ? 23.916 1.334 -4.782 1.00 85.12 112 VAL A O 1
ATOM 840 N N . SER A 1 113 ? 21.964 2.439 -4.867 1.00 85.62 113 SER A N 1
ATOM 841 C CA . SER A 1 113 ? 21.743 2.487 -3.420 1.00 85.62 113 SER A CA 1
ATOM 842 C C . SER A 1 113 ? 20.327 2.050 -3.071 1.00 85.62 113 SER A C 1
ATOM 844 O O . SER A 1 113 ? 19.361 2.476 -3.703 1.00 85.62 113 SER A O 1
ATOM 846 N N . LYS A 1 114 ? 20.190 1.223 -2.030 1.00 88.75 114 LYS A N 1
ATOM 847 C CA . LYS A 1 114 ? 18.882 0.918 -1.439 1.00 88.75 114 LYS A CA 1
ATOM 848 C C . LYS A 1 114 ? 18.394 2.154 -0.692 1.00 88.75 114 LYS A C 1
ATOM 850 O O . LYS A 1 114 ? 19.010 2.551 0.293 1.00 88.75 114 LYS A O 1
ATOM 855 N N . VAL A 1 115 ? 17.309 2.755 -1.165 1.00 89.81 115 VAL A N 1
ATOM 856 C CA . VAL A 1 115 ? 16.773 3.997 -0.593 1.00 89.81 115 VAL A CA 1
ATOM 857 C C . VAL A 1 115 ? 15.667 3.742 0.422 1.00 89.81 115 VAL A C 1
ATOM 859 O O . VAL A 1 115 ? 15.576 4.467 1.405 1.00 89.81 115 VAL A O 1
ATOM 862 N N . LEU A 1 116 ? 14.850 2.708 0.209 1.00 90.44 116 LEU A N 1
ATOM 863 C CA . LEU A 1 116 ? 13.745 2.317 1.079 1.00 90.44 116 LEU A CA 1
ATOM 864 C C . LEU A 1 116 ? 13.733 0.799 1.215 1.00 90.44 116 LEU A C 1
ATOM 866 O O . LEU A 1 116 ? 14.165 0.071 0.321 1.00 90.44 116 LEU A O 1
ATOM 870 N N . THR A 1 117 ? 13.260 0.324 2.359 1.00 89.50 117 THR A N 1
ATOM 871 C CA . THR A 1 117 ? 13.223 -1.097 2.706 1.00 89.50 117 THR A CA 1
ATOM 872 C C . THR A 1 117 ? 11.834 -1.443 3.219 1.00 89.50 117 THR A C 1
ATOM 874 O O . THR A 1 117 ? 11.323 -0.716 4.070 1.00 89.50 117 THR A O 1
ATOM 877 N N . GLY A 1 118 ? 11.256 -2.541 2.728 1.00 87.25 118 GLY A N 1
ATOM 878 C CA . GLY A 1 118 ? 9.971 -3.070 3.198 1.00 87.25 118 GLY A CA 1
ATOM 879 C C . GLY A 1 118 ? 8.790 -2.112 3.031 1.00 87.25 118 GLY A C 1
ATOM 880 O O . GLY A 1 118 ? 8.000 -1.954 3.956 1.00 87.25 118 GLY A O 1
ATOM 881 N N . VAL A 1 119 ? 8.685 -1.441 1.885 1.00 89.81 119 VAL A N 1
ATOM 882 C CA . VAL A 1 119 ? 7.522 -0.607 1.556 1.00 89.81 119 VAL A CA 1
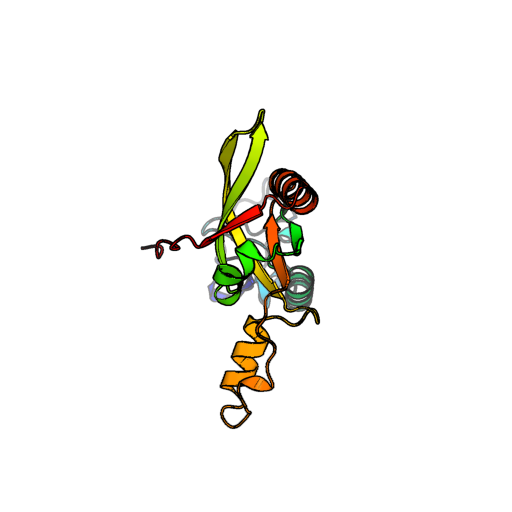ATOM 883 C C . VAL A 1 119 ? 6.378 -1.515 1.110 1.00 89.81 119 VAL A C 1
ATOM 885 O O . VAL A 1 119 ? 6.571 -2.355 0.232 1.00 89.81 119 VAL A O 1
ATOM 888 N N . THR A 1 120 ? 5.202 -1.358 1.711 1.00 89.56 120 THR A N 1
ATOM 889 C CA . THR A 1 120 ? 4.035 -2.200 1.423 1.00 89.56 120 THR A CA 1
ATOM 890 C C . THR A 1 120 ? 3.332 -1.754 0.147 1.00 89.56 120 THR A C 1
ATOM 892 O O . THR A 1 120 ? 2.973 -0.583 -0.000 1.00 89.56 120 THR A O 1
ATOM 895 N N . VAL A 1 121 ? 3.109 -2.702 -0.759 1.00 91.00 121 VAL A N 1
ATOM 896 C CA . VAL A 1 121 ? 2.266 -2.547 -1.944 1.00 91.00 121 VAL A CA 1
ATOM 897 C C . VAL A 1 121 ? 0.808 -2.577 -1.503 1.00 91.00 121 VAL A C 1
ATOM 899 O O . VAL A 1 121 ? 0.356 -3.545 -0.896 1.00 91.00 121 VAL A O 1
ATOM 902 N N . TYR A 1 122 ? 0.075 -1.511 -1.807 1.00 90.38 122 TYR A N 1
ATOM 903 C CA . TYR A 1 122 ? -1.368 -1.458 -1.613 1.00 90.38 122 TYR A CA 1
ATOM 904 C C . TYR A 1 122 ? -2.093 -2.125 -2.783 1.00 90.38 122 TYR A C 1
ATOM 906 O O . TYR A 1 122 ? -2.918 -3.000 -2.564 1.00 90.38 122 TYR A O 1
ATOM 914 N N . GLU A 1 123 ? -1.736 -1.769 -4.019 1.00 91.81 123 GLU A N 1
ATOM 915 C CA . GLU A 1 123 ? -2.250 -2.410 -5.235 1.00 91.81 123 GLU A CA 1
ATOM 916 C C . GLU A 1 123 ? -1.335 -2.123 -6.435 1.00 91.81 123 GLU A C 1
ATOM 918 O O . GLU A 1 123 ? -0.525 -1.187 -6.426 1.00 91.81 123 GLU A O 1
ATOM 923 N N . VAL A 1 124 ? -1.489 -2.913 -7.498 1.00 92.88 124 VAL A N 1
ATOM 924 C CA . VAL A 1 124 ? -0.810 -2.703 -8.783 1.00 92.88 124 VAL A CA 1
ATOM 925 C C . VAL A 1 124 ? -1.853 -2.461 -9.858 1.00 92.88 124 VAL A C 1
ATOM 927 O O . VAL A 1 124 ? -2.798 -3.232 -9.991 1.00 92.88 124 VAL A O 1
ATOM 930 N N . LEU A 1 125 ? -1.657 -1.414 -10.657 1.00 93.25 125 LEU A N 1
ATOM 931 C CA . LEU A 1 125 ? -2.606 -0.991 -11.679 1.00 93.25 125 LEU A CA 1
ATOM 932 C C . LEU A 1 125 ? -2.010 -1.125 -13.078 1.00 93.25 125 LEU A C 1
ATOM 934 O O . LEU A 1 125 ? -0.843 -0.788 -13.313 1.00 93.25 125 LEU A O 1
ATOM 938 N N . ASN A 1 126 ? -2.834 -1.528 -14.042 1.00 92.50 126 ASN A N 1
ATOM 939 C CA . ASN A 1 126 ? -2.491 -1.422 -15.460 1.00 92.50 126 ASN A CA 1
ATOM 940 C C . ASN A 1 126 ? -2.680 0.015 -15.991 1.00 92.50 126 ASN A C 1
ATOM 942 O O . ASN A 1 126 ? -3.060 0.941 -15.270 1.00 92.50 126 ASN A O 1
ATOM 946 N N . LYS A 1 127 ? -2.437 0.230 -17.291 1.00 92.00 127 LYS A N 1
ATOM 947 C CA . LYS A 1 127 ? -2.565 1.562 -17.922 1.00 92.00 127 LYS A CA 1
ATOM 948 C C . LYS A 1 127 ? -3.981 2.138 -17.897 1.00 92.00 127 LYS A C 1
ATOM 950 O O . LYS A 1 127 ? -4.143 3.343 -18.073 1.00 92.00 127 LYS A O 1
ATOM 955 N N . LYS A 1 128 ? -4.994 1.290 -17.721 1.00 91.62 128 LYS A N 1
ATOM 956 C CA . LYS A 1 128 ? -6.405 1.680 -17.617 1.00 91.62 128 LYS A CA 1
ATOM 957 C C . LYS A 1 128 ? -6.835 1.916 -16.165 1.00 91.62 128 LYS A C 1
ATOM 959 O O . LYS A 1 128 ? -8.020 2.135 -15.942 1.00 91.62 128 LYS A O 1
ATOM 964 N N . LEU A 1 129 ? -5.890 1.897 -15.217 1.00 91.06 129 LEU A N 1
ATOM 965 C CA . LEU A 1 129 ? -6.136 2.018 -13.778 1.00 91.06 129 LEU A CA 1
ATOM 966 C C . LEU A 1 129 ? -7.020 0.891 -13.226 1.00 91.06 129 LEU A C 1
ATOM 968 O O . LEU A 1 129 ? -7.798 1.107 -12.305 1.00 91.06 129 LEU A O 1
ATOM 972 N N . VAL A 1 130 ? -6.907 -0.307 -13.806 1.00 91.31 130 VAL A N 1
ATOM 973 C CA . VAL A 1 130 ? -7.554 -1.517 -13.284 1.00 91.31 130 VAL A CA 1
ATOM 974 C C . VAL A 1 130 ? -6.546 -2.283 -12.435 1.00 91.31 130 VAL A C 1
ATOM 976 O O . VAL A 1 130 ? -5.401 -2.460 -12.866 1.00 91.31 130 VAL A O 1
ATOM 979 N N . SER A 1 131 ? -6.978 -2.729 -11.255 1.00 91.75 131 SER A N 1
ATOM 980 C CA . SER A 1 131 ? -6.169 -3.526 -10.333 1.00 91.75 131 SER A CA 1
ATOM 981 C C . SER A 1 131 ? -5.841 -4.899 -10.914 1.00 91.75 131 SER A C 1
ATOM 983 O O . SER A 1 131 ? -6.703 -5.584 -11.467 1.00 91.75 131 SER A O 1
ATOM 985 N N . LEU A 1 132 ? -4.581 -5.318 -10.788 1.00 91.69 132 LEU A N 1
ATOM 986 C CA . LEU A 1 132 ? -4.160 -6.658 -11.195 1.00 91.69 132 LEU A CA 1
ATOM 987 C C . LEU A 1 132 ? -4.750 -7.749 -10.291 1.00 91.69 132 LEU A C 1
ATOM 989 O O . LEU A 1 132 ? -5.041 -8.834 -10.790 1.00 91.69 132 LEU A O 1
ATOM 993 N N . ASP A 1 133 ? -4.974 -7.456 -9.005 1.00 88.69 133 ASP A N 1
ATOM 994 C CA . ASP A 1 133 ? -5.669 -8.355 -8.075 1.00 88.69 133 ASP A CA 1
ATOM 995 C C . ASP A 1 133 ? -7.121 -8.602 -8.529 1.00 88.69 133 ASP A C 1
ATOM 997 O O . ASP A 1 133 ? -7.589 -9.744 -8.538 1.00 88.69 133 ASP A O 1
ATOM 1001 N N . ASP A 1 134 ? -7.809 -7.555 -8.999 1.00 89.25 134 ASP A N 1
ATOM 1002 C CA . ASP A 1 134 ? -9.171 -7.670 -9.536 1.00 89.25 134 ASP A CA 1
ATOM 1003 C C . ASP A 1 134 ? -9.201 -8.491 -10.831 1.00 89.25 134 ASP A C 1
ATOM 1005 O O . ASP A 1 134 ? -10.073 -9.345 -11.005 1.00 89.25 134 ASP A O 1
ATOM 1009 N N . LEU A 1 135 ? -8.227 -8.286 -11.726 1.00 90.12 135 LEU A N 1
ATOM 1010 C CA . LEU A 1 135 ? -8.109 -9.073 -12.960 1.00 90.12 135 LEU A CA 1
ATOM 1011 C C . LEU A 1 135 ? -7.836 -10.553 -12.667 1.00 90.12 135 LEU A C 1
ATOM 1013 O O . LEU A 1 135 ? -8.391 -11.426 -13.336 1.00 90.12 135 LEU A O 1
ATOM 1017 N N . ASP A 1 136 ? -7.017 -10.859 -11.659 1.00 88.94 136 ASP A N 1
ATOM 1018 C CA . ASP A 1 136 ? -6.803 -12.239 -11.215 1.00 88.94 136 ASP A CA 1
ATOM 1019 C C . ASP A 1 136 ? -8.083 -12.863 -10.645 1.00 88.94 136 ASP A C 1
ATOM 1021 O O . ASP A 1 136 ? -8.401 -14.020 -10.947 1.00 88.94 136 ASP A O 1
ATOM 1025 N N . ALA A 1 137 ? -8.845 -12.106 -9.852 1.00 88.38 137 ALA A N 1
ATOM 1026 C CA . ALA A 1 137 ? -10.125 -12.553 -9.312 1.00 88.38 137 ALA A CA 1
ATOM 1027 C C . ALA A 1 137 ? -11.161 -12.800 -10.426 1.00 88.38 137 ALA A C 1
ATOM 1029 O O . ALA A 1 137 ? -11.846 -13.831 -10.432 1.00 88.38 137 ALA A O 1
ATOM 1030 N N . GLU A 1 138 ? -11.244 -11.905 -11.410 1.00 89.19 138 GLU A N 1
ATOM 1031 C CA . GLU A 1 138 ? -12.135 -12.039 -12.563 1.00 89.19 138 GLU A CA 1
ATOM 1032 C C . GLU A 1 138 ? -11.757 -13.253 -13.420 1.00 89.19 138 GLU A C 1
ATOM 1034 O O . GLU A 1 138 ? -12.612 -14.076 -13.752 1.00 89.19 138 GLU A O 1
ATOM 1039 N N . LYS A 1 139 ? -10.467 -13.440 -13.706 1.00 88.94 139 LYS A N 1
ATOM 1040 C CA . LYS A 1 139 ? -9.971 -14.608 -14.443 1.00 88.94 139 LYS A CA 1
ATOM 1041 C C . LYS A 1 139 ? -10.274 -15.923 -13.722 1.00 88.94 139 LYS A C 1
ATOM 1043 O O . LYS A 1 139 ? -10.566 -16.934 -14.358 1.00 88.94 139 LYS A O 1
ATOM 1048 N N . LYS A 1 140 ? -10.228 -15.929 -12.388 1.00 88.44 140 LYS A N 1
ATOM 1049 C CA . LYS A 1 140 ? -10.560 -17.110 -11.578 1.00 88.44 140 LYS A CA 1
ATOM 1050 C C . LYS A 1 140 ? -12.054 -17.445 -11.606 1.00 88.44 140 LYS A C 1
ATOM 1052 O O . LYS A 1 140 ? -12.411 -18.617 -11.502 1.00 88.44 140 LYS A O 1
ATOM 1057 N N . THR A 1 141 ? -12.914 -16.436 -11.721 1.00 90.19 141 THR A N 1
ATOM 1058 C CA . THR A 1 141 ? -14.375 -16.616 -11.789 1.00 90.19 141 THR A CA 1
ATOM 1059 C C . THR A 1 141 ? -14.874 -16.910 -13.206 1.00 90.19 141 THR A C 1
ATOM 1061 O O . THR A 1 141 ? -15.892 -17.586 -13.341 1.00 90.19 141 THR A O 1
ATOM 1064 N N . ASN A 1 142 ? -14.125 -16.509 -14.240 1.00 88.81 142 ASN A N 1
ATOM 1065 C CA . ASN A 1 142 ? -14.424 -16.757 -15.654 1.00 88.81 142 ASN A CA 1
ATOM 1066 C C . ASN A 1 142 ? -13.286 -17.531 -16.362 1.00 88.81 142 ASN A C 1
ATOM 1068 O O . ASN A 1 142 ? -12.588 -16.971 -17.208 1.00 88.81 142 ASN A O 1
ATOM 1072 N N . PRO A 1 143 ? -13.084 -18.825 -16.052 1.00 82.19 143 PRO A N 1
ATOM 1073 C CA . PRO A 1 143 ? -11.950 -19.600 -16.566 1.00 82.19 143 PRO A CA 1
ATOM 1074 C C . PRO A 1 143 ? -11.997 -19.882 -18.078 1.00 82.19 143 PRO A C 1
ATOM 1076 O O . PRO A 1 143 ? -10.974 -20.256 -18.647 1.00 82.19 143 PRO A O 1
ATOM 1079 N N . ASP A 1 144 ? -13.160 -19.725 -18.719 1.00 88.50 144 ASP A N 1
ATOM 1080 C CA . ASP A 1 144 ? -13.351 -19.937 -20.161 1.00 88.50 144 ASP A CA 1
ATOM 1081 C C . ASP A 1 144 ? -13.006 -18.698 -21.015 1.00 88.50 144 ASP A C 1
ATOM 1083 O O . ASP A 1 144 ? -12.962 -18.793 -22.243 1.00 88.50 144 ASP A O 1
ATOM 1087 N N . THR A 1 145 ? -12.769 -17.538 -20.390 1.00 87.50 145 THR A N 1
ATOM 1088 C CA . THR A 1 145 ? -12.354 -16.309 -21.084 1.00 87.50 145 THR A CA 1
ATOM 1089 C C . THR A 1 145 ? -10.904 -16.424 -21.555 1.00 87.50 145 THR A C 1
ATOM 1091 O O . THR A 1 145 ? -10.048 -16.961 -20.846 1.00 87.50 145 THR A O 1
ATOM 1094 N N . ASP A 1 146 ? -10.603 -15.902 -22.748 1.00 86.38 146 ASP A N 1
ATOM 1095 C CA . ASP A 1 146 ? -9.246 -15.932 -23.287 1.00 86.38 146 ASP A CA 1
ATOM 1096 C C . ASP A 1 146 ? -8.307 -15.102 -22.385 1.00 86.38 146 ASP A C 1
ATOM 1098 O O . ASP A 1 146 ? -8.585 -13.934 -22.107 1.00 86.38 146 ASP A O 1
ATOM 1102 N N . PRO A 1 147 ? -7.168 -15.652 -21.920 1.00 81.12 147 PRO A N 1
ATOM 1103 C CA . PRO A 1 147 ? -6.212 -14.905 -21.107 1.00 81.12 147 PRO A CA 1
ATOM 1104 C C . PRO A 1 147 ? -5.709 -13.608 -21.753 1.00 81.12 147 PRO A C 1
ATOM 1106 O O . PRO A 1 147 ? -5.244 -12.729 -21.031 1.00 81.12 147 PRO A O 1
ATOM 1109 N N . SER A 1 148 ? -5.767 -13.495 -23.083 1.00 85.31 148 SER A N 1
ATOM 1110 C CA . SER A 1 148 ? -5.374 -12.294 -23.825 1.00 85.31 148 SER A CA 1
ATOM 1111 C C . SER A 1 148 ? -6.386 -11.146 -23.747 1.00 85.31 148 SER A C 1
ATOM 1113 O O . SER A 1 148 ? -6.018 -10.009 -24.048 1.00 85.31 148 SER A O 1
ATOM 1115 N N . ASP A 1 149 ? -7.613 -11.407 -23.281 1.00 87.25 149 ASP A N 1
ATOM 1116 C CA . ASP A 1 149 ? -8.621 -10.369 -23.030 1.00 87.25 149 ASP A CA 1
ATOM 1117 C C . ASP A 1 149 ? -8.301 -9.538 -21.771 1.00 87.25 149 ASP A C 1
ATOM 1119 O O . ASP A 1 149 ? -8.800 -8.420 -21.609 1.00 87.25 149 ASP A O 1
ATOM 1123 N N . TYR A 1 150 ? -7.422 -10.047 -20.901 1.00 86.88 150 TYR A N 1
ATOM 1124 C CA . TYR A 1 150 ? -6.983 -9.380 -19.678 1.00 86.88 150 TYR A CA 1
ATOM 1125 C C . TYR A 1 150 ? -5.666 -8.619 -19.889 1.00 86.88 150 TYR A C 1
ATOM 1127 O O . TYR A 1 150 ? -4.655 -9.172 -20.326 1.00 86.88 150 TYR A O 1
ATOM 1135 N N . ASP A 1 151 ? -5.647 -7.340 -19.508 1.00 90.81 151 ASP A N 1
ATOM 1136 C CA . ASP A 1 151 ? -4.446 -6.499 -19.559 1.00 90.81 151 ASP A CA 1
ATOM 1137 C C . ASP A 1 151 ? -3.687 -6.541 -18.227 1.00 90.81 151 ASP A C 1
ATOM 1139 O O . ASP A 1 151 ? -3.902 -5.706 -17.345 1.00 90.81 151 ASP A O 1
ATOM 1143 N N . PHE A 1 152 ? -2.787 -7.518 -18.102 1.00 88.94 152 PHE A N 1
ATOM 1144 C CA . PHE A 1 152 ? -1.906 -7.690 -16.942 1.00 88.94 152 PHE A CA 1
ATOM 1145 C C . PHE A 1 152 ? -0.618 -6.852 -17.005 1.00 88.94 152 PHE A C 1
ATOM 1147 O O . PHE A 1 152 ? 0.289 -7.073 -16.203 1.00 88.94 152 PHE A O 1
ATOM 1154 N N . ALA A 1 153 ? -0.478 -5.921 -17.957 1.00 90.88 153 ALA A N 1
ATOM 1155 C CA . ALA A 1 153 ? 0.727 -5.105 -18.057 1.00 90.88 153 ALA A CA 1
ATOM 1156 C C . ALA A 1 153 ? 0.736 -4.028 -16.952 1.00 90.88 153 ALA A C 1
ATOM 1158 O O . ALA A 1 153 ? -0.043 -3.070 -17.031 1.00 90.88 153 ALA A O 1
ATOM 1159 N N . PRO A 1 154 ? 1.620 -4.128 -15.939 1.00 91.12 154 PRO A N 1
ATOM 1160 C CA . PRO A 1 154 ? 1.651 -3.167 -14.845 1.00 91.12 154 PRO A CA 1
ATOM 1161 C C . PRO A 1 154 ? 2.141 -1.807 -15.349 1.00 91.12 154 PRO A C 1
ATOM 1163 O O . PRO A 1 154 ? 3.109 -1.713 -16.110 1.00 91.12 154 PRO A O 1
ATOM 1166 N N . ALA A 1 155 ? 1.481 -0.743 -14.906 1.00 91.50 155 ALA A N 1
ATOM 1167 C CA . ALA A 1 155 ? 1.818 0.634 -15.257 1.00 91.50 155 ALA A CA 1
ATOM 1168 C C . ALA A 1 155 ? 2.037 1.513 -14.026 1.00 91.50 155 ALA A C 1
ATOM 1170 O O . ALA A 1 155 ? 2.884 2.406 -14.064 1.00 91.50 155 ALA A O 1
ATOM 1171 N N . TYR A 1 156 ? 1.317 1.241 -12.938 1.00 92.62 156 TYR A N 1
ATOM 1172 C CA . TYR A 1 156 ? 1.428 1.985 -11.691 1.00 92.62 156 TYR A CA 1
ATOM 1173 C C . TYR A 1 156 ? 1.458 1.032 -10.501 1.00 92.62 156 TYR A C 1
ATOM 1175 O O . TYR A 1 156 ? 0.859 -0.042 -10.545 1.00 92.62 156 TYR A O 1
ATOM 1183 N N . VAL A 1 157 ? 2.125 1.448 -9.429 1.00 92.81 157 VAL A N 1
ATOM 1184 C CA . VAL A 1 157 ? 2.021 0.799 -8.117 1.00 92.81 157 VAL A CA 1
ATOM 1185 C C . VAL A 1 157 ? 1.542 1.832 -7.124 1.00 92.81 157 VAL A C 1
ATOM 1187 O O . VAL A 1 157 ? 2.034 2.963 -7.111 1.00 92.81 157 VAL A O 1
ATOM 1190 N N . VAL A 1 158 ? 0.584 1.442 -6.297 1.00 93.56 158 VAL A N 1
ATOM 1191 C CA . VAL A 1 158 ? 0.160 2.218 -5.142 1.00 93.56 158 VAL A CA 1
ATOM 1192 C C . VAL A 1 158 ? 0.851 1.633 -3.922 1.00 93.56 158 VAL A C 1
ATOM 1194 O O . VAL A 1 158 ? 0.759 0.435 -3.666 1.00 93.56 158 VAL A O 1
ATOM 1197 N N . PHE A 1 159 ? 1.556 2.471 -3.174 1.00 92.94 159 PHE A N 1
ATOM 1198 C CA . PHE A 1 159 ? 2.226 2.087 -1.938 1.00 92.94 159 PHE A CA 1
ATOM 1199 C C . PHE A 1 159 ? 1.531 2.692 -0.729 1.00 92.94 159 PHE A C 1
ATOM 1201 O O . PHE A 1 159 ? 1.100 3.844 -0.780 1.00 92.94 159 PHE A O 1
ATOM 1208 N N . THR A 1 160 ? 1.533 1.960 0.381 1.00 90.94 160 THR A N 1
ATOM 1209 C CA . THR A 1 160 ? 1.259 2.527 1.703 1.00 90.94 160 THR A CA 1
ATOM 1210 C C . THR A 1 160 ? 2.558 3.091 2.269 1.00 90.94 160 THR A C 1
ATOM 1212 O O . THR A 1 160 ? 3.522 2.357 2.495 1.00 90.94 160 THR A O 1
ATOM 1215 N N . VAL A 1 161 ? 2.609 4.407 2.472 1.00 91.81 161 VAL A N 1
ATOM 1216 C CA . VAL A 1 161 ? 3.839 5.142 2.805 1.00 91.81 161 VAL A CA 1
ATOM 1217 C C . VAL A 1 161 ? 3.617 6.187 3.885 1.00 91.81 161 VAL A C 1
ATOM 1219 O O . VAL A 1 161 ? 2.522 6.713 4.044 1.00 91.81 161 VAL A O 1
ATOM 1222 N N . ASN A 1 162 ? 4.680 6.561 4.590 1.00 88.62 162 ASN A N 1
ATOM 1223 C CA . ASN A 1 162 ? 4.713 7.801 5.366 1.00 88.62 162 ASN A CA 1
ATOM 1224 C C . ASN A 1 162 ? 5.209 8.992 4.519 1.00 88.62 162 ASN A C 1
ATOM 1226 O O . ASN A 1 162 ? 5.656 8.838 3.380 1.00 88.62 162 ASN A O 1
ATOM 1230 N N . GLU A 1 163 ? 5.176 10.199 5.090 1.00 89.38 163 GLU A N 1
ATOM 1231 C CA . GLU A 1 163 ? 5.570 11.431 4.389 1.00 89.38 163 GLU A CA 1
ATOM 1232 C C . GLU A 1 163 ? 7.023 11.401 3.864 1.00 89.38 163 GLU A C 1
ATOM 1234 O O . GLU A 1 163 ? 7.309 11.889 2.768 1.00 89.38 163 GLU A O 1
ATOM 1239 N N . GLN A 1 164 ? 7.959 10.824 4.624 1.00 88.62 164 GLN A N 1
ATOM 1240 C CA . GLN A 1 164 ? 9.367 10.752 4.226 1.00 88.62 164 GLN A CA 1
ATOM 1241 C C . GLN A 1 164 ? 9.564 9.784 3.056 1.00 88.62 164 GLN A C 1
ATOM 1243 O O . GLN A 1 164 ? 10.246 10.120 2.087 1.00 88.62 164 GLN A O 1
ATOM 1248 N N . GLN A 1 165 ? 8.946 8.605 3.128 1.00 91.75 165 GLN A N 1
ATOM 1249 C CA . GLN A 1 165 ? 8.955 7.613 2.054 1.00 91.75 165 GLN A CA 1
ATOM 1250 C C . GLN A 1 165 ? 8.340 8.187 0.774 1.00 91.75 165 GLN A C 1
ATOM 1252 O O . GLN A 1 165 ? 8.924 8.037 -0.299 1.00 91.75 165 GLN A O 1
ATOM 1257 N N . ALA A 1 166 ? 7.227 8.918 0.896 1.00 92.88 166 ALA A N 1
ATOM 1258 C CA . ALA A 1 166 ? 6.575 9.563 -0.238 1.00 92.88 166 ALA A CA 1
ATOM 1259 C C . ALA A 1 166 ? 7.509 10.543 -0.964 1.00 92.88 166 ALA A C 1
ATOM 1261 O O . ALA A 1 166 ? 7.644 10.484 -2.184 1.00 92.88 166 ALA A O 1
ATOM 1262 N N . LYS A 1 167 ? 8.221 11.402 -0.221 1.00 91.44 167 LYS A N 1
ATOM 1263 C CA . LYS A 1 167 ? 9.191 12.350 -0.801 1.00 91.44 167 LYS A CA 1
ATOM 1264 C C . LYS A 1 167 ? 10.307 11.645 -1.576 1.00 91.44 167 LYS A C 1
ATOM 1266 O O . LYS A 1 167 ? 10.682 12.114 -2.648 1.00 91.44 167 LYS A O 1
ATOM 1271 N N . VAL A 1 168 ? 10.824 10.532 -1.050 1.00 91.31 168 VAL A N 1
ATOM 1272 C CA . VAL A 1 168 ? 11.872 9.739 -1.714 1.00 91.31 168 VAL A CA 1
ATOM 1273 C C . VAL A 1 168 ? 11.347 9.116 -3.008 1.00 91.31 168 VAL A C 1
ATOM 1275 O O . VAL A 1 168 ? 11.984 9.257 -4.050 1.00 91.31 168 VAL A O 1
ATOM 1278 N N . LEU A 1 169 ? 10.176 8.477 -2.960 1.00 91.94 169 LEU A N 1
ATOM 1279 C CA . LEU A 1 169 ? 9.567 7.827 -4.124 1.00 91.94 169 LEU A CA 1
ATOM 1280 C C . LEU A 1 169 ? 9.241 8.817 -5.244 1.00 91.94 169 LEU A C 1
ATOM 1282 O O . LEU A 1 169 ? 9.596 8.560 -6.390 1.00 91.94 169 LEU A O 1
ATOM 1286 N N . ILE A 1 170 ? 8.649 9.969 -4.912 1.00 91.75 170 ILE A N 1
ATOM 1287 C CA . ILE A 1 170 ? 8.338 11.030 -5.885 1.00 91.75 170 ILE A CA 1
ATOM 1288 C C . ILE A 1 170 ? 9.619 11.554 -6.555 1.00 91.75 170 ILE A C 1
ATOM 1290 O O . ILE A 1 170 ? 9.630 11.831 -7.755 1.00 91.75 170 ILE A O 1
ATOM 1294 N N . GLY A 1 171 ? 10.712 11.688 -5.794 1.00 90.06 171 GLY A N 1
ATOM 1295 C CA . GLY A 1 171 ? 12.012 12.078 -6.341 1.00 90.06 171 GLY A CA 1
ATOM 1296 C C . GLY A 1 171 ? 12.541 11.061 -7.352 1.00 90.06 171 GLY A C 1
ATOM 1297 O O . GLY A 1 171 ? 12.877 11.426 -8.476 1.00 90.06 171 GLY A O 1
ATOM 1298 N N . LEU A 1 172 ? 12.541 9.778 -6.983 1.00 88.38 172 LEU A N 1
ATOM 1299 C CA . LEU A 1 172 ? 13.022 8.704 -7.854 1.00 88.38 172 LEU A CA 1
ATOM 1300 C C . LEU A 1 172 ? 12.154 8.488 -9.096 1.00 88.38 172 LEU A C 1
ATOM 1302 O O . LEU A 1 172 ? 12.690 8.199 -10.165 1.00 88.38 172 LEU A O 1
ATOM 1306 N N . GLU A 1 173 ? 10.832 8.638 -8.981 1.00 87.75 173 GLU A N 1
ATOM 1307 C CA . GLU A 1 173 ? 9.917 8.581 -10.126 1.00 87.75 173 GLU A CA 1
ATOM 1308 C C . GLU A 1 173 ? 10.259 9.676 -11.143 1.00 87.75 173 GLU A C 1
ATOM 1310 O O . GLU A 1 173 ? 10.392 9.404 -12.340 1.00 87.75 173 GLU A O 1
ATOM 1315 N N . LYS A 1 174 ? 10.465 10.911 -10.668 1.00 86.19 174 LYS A N 1
ATOM 1316 C CA . LYS A 1 174 ? 10.844 12.045 -11.519 1.00 86.19 174 LYS A CA 1
ATOM 1317 C C . LYS A 1 174 ? 12.183 11.815 -12.222 1.00 86.19 174 LYS A C 1
ATOM 1319 O O . LYS A 1 174 ? 12.305 12.134 -13.406 1.00 86.19 174 LYS A O 1
ATOM 1324 N N . ASP A 1 175 ? 13.153 11.253 -11.509 1.00 82.81 175 ASP A N 1
ATOM 1325 C CA . ASP A 1 175 ? 14.494 10.971 -12.028 1.00 82.81 175 ASP A CA 1
ATOM 1326 C C . ASP A 1 175 ? 14.552 9.674 -12.859 1.00 82.81 175 ASP A C 1
ATOM 1328 O O . ASP A 1 175 ? 15.578 9.374 -13.469 1.00 82.81 175 ASP A O 1
ATOM 1332 N N . LYS A 1 176 ? 13.440 8.924 -12.924 1.00 77.94 176 LYS A N 1
ATOM 1333 C CA . LYS A 1 176 ? 13.308 7.619 -13.595 1.00 77.94 176 LYS A CA 1
ATOM 1334 C C . LYS A 1 176 ? 14.353 6.596 -13.148 1.00 77.94 176 LYS A C 1
ATOM 1336 O O . LYS A 1 176 ? 14.715 5.713 -13.916 1.00 77.94 176 LYS A O 1
ATOM 1341 N N . SER A 1 177 ? 14.828 6.704 -11.912 1.00 81.38 177 SER A N 1
ATOM 1342 C CA . SER A 1 177 ? 15.932 5.900 -11.383 1.00 81.38 177 SER A CA 1
ATOM 1343 C C . SER A 1 177 ? 15.473 4.831 -10.390 1.00 81.38 177 SER A C 1
ATOM 1345 O O . SER A 1 177 ? 16.234 4.412 -9.522 1.00 81.38 177 SER A O 1
ATOM 1347 N N . LEU A 1 178 ? 14.215 4.395 -10.505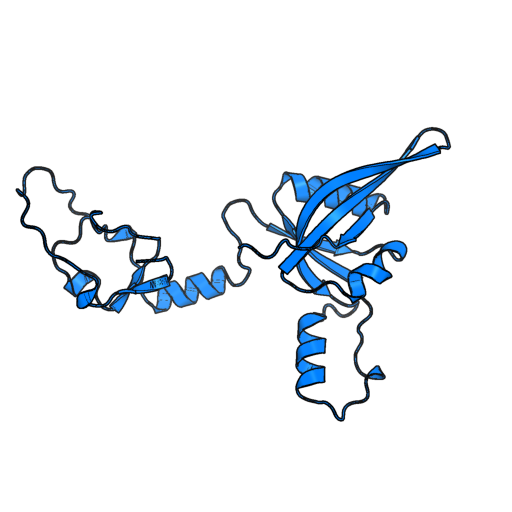 1.00 84.88 178 LEU A N 1
ATOM 1348 C CA . LEU A 1 178 ? 13.541 3.535 -9.538 1.00 84.88 178 LEU A CA 1
ATOM 1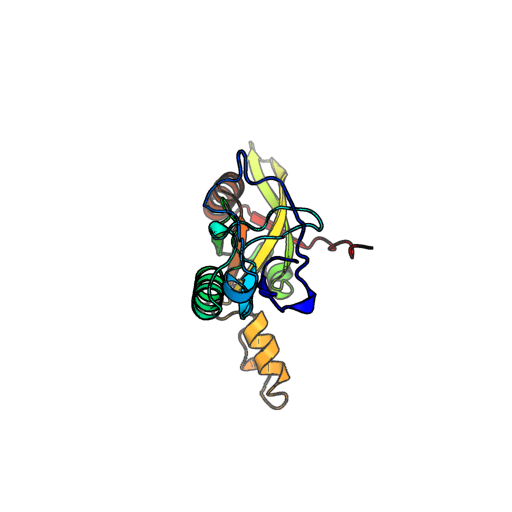349 C C . LEU A 1 178 ? 13.559 2.058 -9.955 1.00 84.88 178 LEU A C 1
ATOM 1351 O O . LEU A 1 178 ? 13.009 1.680 -10.991 1.00 84.88 178 LEU A O 1
ATOM 1355 N N . HIS A 1 179 ? 14.102 1.211 -9.082 1.00 87.94 179 HIS A N 1
ATOM 1356 C CA . HIS A 1 179 ? 13.986 -0.243 -9.171 1.00 87.94 179 HIS A CA 1
ATOM 1357 C C . HIS A 1 179 ? 13.322 -0.829 -7.930 1.00 87.94 179 HIS A C 1
ATOM 1359 O O . HIS A 1 179 ? 13.637 -0.441 -6.804 1.00 87.94 179 HIS A O 1
ATOM 1365 N N . LEU A 1 180 ? 12.426 -1.792 -8.144 1.00 88.69 180 LEU A N 1
ATOM 1366 C CA . LEU A 1 180 ? 11.748 -2.529 -7.081 1.00 88.69 180 LEU A CA 1
ATOM 1367 C C . LEU A 1 180 ? 12.308 -3.944 -6.980 1.00 88.69 180 LEU A C 1
ATOM 1369 O O . LEU A 1 180 ? 12.503 -4.616 -7.995 1.00 88.69 180 LEU A O 1
ATOM 1373 N N . THR A 1 181 ? 12.506 -4.425 -5.757 1.00 88.75 181 THR A N 1
ATOM 1374 C CA . THR A 1 181 ? 12.771 -5.844 -5.502 1.00 88.75 181 THR A CA 1
ATOM 1375 C C . THR A 1 181 ? 11.755 -6.380 -4.512 1.00 88.75 181 THR A C 1
ATOM 1377 O O . THR A 1 181 ? 11.624 -5.831 -3.418 1.00 88.75 181 THR A O 1
ATOM 1380 N N . LEU A 1 182 ? 11.074 -7.463 -4.881 1.00 86.69 182 LEU A N 1
ATOM 1381 C CA . LEU A 1 182 ? 10.172 -8.179 -3.987 1.00 86.69 182 LEU A CA 1
ATOM 1382 C C . LEU A 1 182 ? 10.974 -8.831 -2.858 1.00 86.69 182 LEU A C 1
ATOM 1384 O O . LEU A 1 182 ? 11.978 -9.505 -3.107 1.00 86.69 182 LEU A O 1
ATOM 1388 N N . ARG A 1 183 ? 10.537 -8.607 -1.622 1.00 78.50 183 ARG A N 1
ATOM 1389 C CA . ARG A 1 183 ? 11.099 -9.234 -0.433 1.00 78.50 183 ARG A CA 1
ATOM 1390 C C . ARG A 1 183 ? 10.218 -10.408 -0.035 1.00 78.50 183 ARG A C 1
ATOM 1392 O O . ARG A 1 183 ? 8.999 -10.303 -0.055 1.00 78.50 183 ARG A O 1
ATOM 1399 N N . GLU A 1 184 ? 10.842 -11.514 0.353 1.00 68.94 184 GLU A N 1
ATOM 1400 C CA . GLU A 1 184 ? 10.119 -12.605 0.996 1.00 68.94 184 GLU A CA 1
ATOM 1401 C C . GLU A 1 184 ? 9.589 -12.085 2.336 1.00 68.94 184 GLU A C 1
ATOM 1403 O O . GLU A 1 184 ? 10.362 -11.701 3.220 1.00 68.94 184 GLU A O 1
ATOM 1408 N N . THR A 1 185 ? 8.269 -11.983 2.456 1.00 54.44 185 THR A N 1
ATOM 1409 C CA . THR A 1 185 ? 7.620 -11.715 3.734 1.00 54.44 185 THR A CA 1
ATOM 1410 C C . THR A 1 185 ? 7.882 -12.945 4.595 1.00 54.44 185 THR A C 1
ATOM 1412 O O . THR A 1 185 ? 7.310 -14.001 4.332 1.00 54.44 185 THR A O 1
ATOM 1415 N N . GLU A 1 186 ? 8.794 -12.856 5.573 1.00 42.44 186 GLU A N 1
ATOM 1416 C CA . GLU A 1 186 ? 8.926 -13.902 6.591 1.00 42.44 186 GLU A CA 1
ATOM 1417 C C . GLU A 1 186 ? 7.522 -14.162 7.142 1.00 42.44 186 GLU A C 1
ATOM 1419 O O . GLU A 1 186 ? 6.889 -13.256 7.690 1.00 42.44 186 GLU A O 1
ATOM 1424 N N . ALA A 1 187 ? 7.011 -15.379 6.937 1.00 34.44 187 ALA A N 1
ATOM 1425 C CA . ALA A 1 187 ? 5.800 -15.827 7.596 1.00 34.44 187 ALA A CA 1
ATOM 1426 C C . ALA A 1 187 ? 6.002 -15.589 9.096 1.00 34.44 187 ALA A C 1
ATOM 1428 O O . ALA A 1 187 ? 6.942 -16.133 9.681 1.00 34.44 187 ALA A O 1
ATOM 1429 N N . GLN A 1 188 ? 5.176 -14.727 9.697 1.00 30.27 188 GLN A N 1
ATOM 1430 C CA . GLN A 1 188 ? 5.186 -14.568 11.145 1.00 30.27 188 GLN A CA 1
ATOM 1431 C C . GLN A 1 188 ? 4.979 -15.958 11.775 1.00 30.27 188 GLN A C 1
ATOM 1433 O O . GLN A 1 188 ? 4.041 -16.650 11.365 1.00 30.27 188 GLN A O 1
ATOM 1438 N N . PRO A 1 189 ? 5.862 -16.391 12.694 1.00 35.56 189 PRO A N 1
ATOM 1439 C CA . PRO A 1 189 ? 5.725 -17.667 13.387 1.00 35.56 189 PRO A CA 1
ATOM 1440 C C . PRO A 1 189 ? 4.504 -17.705 14.312 1.00 35.56 189 PRO A C 1
ATOM 1442 O O . PRO A 1 189 ? 4.096 -16.629 14.811 1.00 35.56 189 PRO A O 1
#

Organism: NCBI:txid1076179

Radius of gyration: 23.66 Å; chains: 1; bounding box: 58×32×70 Å

Foldseek 3Di:
DAFFDQDAPVVDDDDDDDPPDDDPQFDPDPVLRHRWTQNHDDDPPDTDGNVRTHHPVVVVVVCVVCVLVDDPQKDKDKFWAQPVAQVVLLVDAFFWFKWKWFWDDDPNDTDIDGPGGGWGWHFFADPVRDTLVVLVVVCVVVVVDDPVVDDSRTTMTITTDGPVVNVVRVVRRVVVGIHIDTDPPPDDD